Protein AF-A0A5Q0H2I8-F1 (afdb_monomer_lite)

pLDDT: mean 86.14, std 16.11, range [33.38, 98.56]

Secondary structure (DSSP, 8-state):
-PPP---TT--HHHHHHHHHHHHHH--SS--HHHHHHHHHHHHHHHHH-TT-HHHHHHHHHHHHHHHHTT-HHHHHHHHHHHHHHHHHHHHTS-TTSPP-HHHHHHHHHHHHHHHHHHHHHT-HHHHHHHHHHHHHHHHHTT---HHHHHHHHHHHHHHHHHTT-HHHHHHHHHHHHHHHHHHHHSTTS--HHHHHHHHHHHHHHHHH-SSHHHHHHHHHHHHHHHHHH-GGGGSSS--HHHHTT-SSHHHHHHHH--TT--SSPPP----S-PPPTTTSPP-

InterPro domains:
  IPR011990 Tetratricopeptide-like helical domain superfamily [G3DSA:1.25.40.10] (36-207)
  IPR011990 Tetratricopeptide-like helical domain superfamily [SSF48452] (106-183)

Structure (mmCIF, N/CA/C/O backbone):
data_AF-A0A5Q0H2I8-F1
#
_entry.id   AF-A0A5Q0H2I8-F1
#
loop_
_atom_site.group_PDB
_atom_site.id
_atom_site.type_symbol
_atom_site.label_atom_id
_atom_site.label_alt_id
_atom_site.label_comp_id
_atom_site.label_asym_id
_atom_site.label_entity_id
_atom_site.label_seq_id
_atom_site.pdbx_PDB_ins_code
_atom_site.Cartn_x
_atom_site.Cartn_y
_atom_site.Cartn_z
_atom_site.occupancy
_atom_site.B_iso_or_equiv
_atom_site.auth_seq_id
_atom_site.auth_comp_id
_atom_site.auth_asym_id
_atom_site.auth_atom_id
_atom_site.pdbx_PDB_model_num
ATOM 1 N N . MET A 1 1 ? 47.929 6.180 -24.673 1.00 41.75 1 MET A N 1
ATOM 2 C CA . MET A 1 1 ? 46.715 5.420 -24.320 1.00 41.75 1 MET A CA 1
ATOM 3 C C . MET A 1 1 ? 45.642 6.436 -23.976 1.00 41.75 1 MET A C 1
ATOM 5 O O . MET A 1 1 ? 45.651 6.955 -22.870 1.00 41.75 1 MET A O 1
ATOM 9 N N . SER A 1 2 ? 44.823 6.812 -24.957 1.00 33.38 2 SER A N 1
ATOM 10 C CA . SER A 1 2 ? 43.640 7.645 -24.714 1.00 33.38 2 SER A CA 1
ATOM 11 C C . SER A 1 2 ? 42.542 6.768 -24.115 1.00 33.38 2 SER A C 1
ATOM 13 O O . SER A 1 2 ? 42.392 5.640 -24.592 1.00 33.38 2 SER A O 1
ATOM 15 N N . PRO A 1 3 ? 41.779 7.236 -23.112 1.00 49.97 3 PRO A N 1
ATOM 16 C CA . PRO A 1 3 ? 40.573 6.536 -22.706 1.00 49.97 3 PRO A CA 1
ATOM 17 C C . PRO A 1 3 ? 39.605 6.585 -23.890 1.00 49.97 3 PRO A C 1
ATOM 19 O O . PRO A 1 3 ? 39.394 7.642 -24.490 1.00 49.97 3 PRO A O 1
ATOM 22 N N . ALA A 1 4 ? 39.101 5.419 -24.287 1.00 43.53 4 ALA A N 1
ATOM 23 C CA . ALA A 1 4 ? 38.033 5.333 -25.264 1.00 43.53 4 ALA A CA 1
ATOM 24 C C . ALA A 1 4 ? 36.856 6.159 -24.736 1.00 43.53 4 ALA A C 1
ATOM 26 O O . ALA A 1 4 ? 36.469 6.009 -23.581 1.00 43.53 4 ALA A O 1
ATOM 27 N N . ALA A 1 5 ? 36.353 7.070 -25.565 1.00 42.12 5 ALA A N 1
ATOM 28 C CA . ALA A 1 5 ? 35.153 7.824 -25.268 1.00 42.12 5 ALA A CA 1
ATOM 29 C C . ALA A 1 5 ? 33.999 6.831 -25.083 1.00 42.12 5 ALA A C 1
ATOM 31 O O . ALA A 1 5 ? 33.580 6.184 -26.045 1.00 42.12 5 ALA A O 1
ATOM 32 N N . GLU A 1 6 ? 33.554 6.699 -23.836 1.00 41.62 6 GLU A N 1
ATOM 33 C CA . GLU A 1 6 ? 32.293 6.074 -23.456 1.00 41.62 6 GLU A CA 1
ATOM 34 C C . GLU A 1 6 ? 31.177 6.698 -24.304 1.00 41.62 6 GLU A C 1
ATOM 36 O O . GLU A 1 6 ? 31.064 7.922 -24.442 1.00 41.62 6 GLU A O 1
ATOM 41 N N . GLY A 1 7 ? 30.428 5.844 -24.992 1.00 46.47 7 GLY A N 1
ATOM 42 C CA . GLY A 1 7 ? 29.374 6.273 -25.897 1.00 46.47 7 GLY A CA 1
ATOM 43 C C . GLY A 1 7 ? 28.173 6.825 -25.122 1.00 46.47 7 GLY A C 1
ATOM 44 O O . GLY A 1 7 ? 28.029 6.588 -23.926 1.00 46.47 7 GLY A O 1
ATOM 45 N N . PRO A 1 8 ? 27.212 7.474 -25.802 1.00 47.44 8 PRO A N 1
ATOM 46 C CA . PRO A 1 8 ? 25.979 7.981 -25.181 1.00 47.44 8 PRO A CA 1
ATOM 47 C C . PRO A 1 8 ? 25.059 6.886 -24.590 1.00 47.44 8 PRO A C 1
ATOM 49 O O . PRO A 1 8 ? 23.975 7.196 -24.106 1.00 47.44 8 PRO A O 1
ATOM 52 N N . TRP A 1 9 ? 25.475 5.615 -24.642 1.00 51.62 9 TRP A N 1
ATOM 53 C CA . TRP A 1 9 ? 24.766 4.437 -24.140 1.00 51.62 9 TRP A CA 1
ATOM 54 C C . TRP A 1 9 ? 25.373 3.848 -22.853 1.00 51.62 9 TRP A C 1
ATOM 56 O O . TRP A 1 9 ? 24.875 2.827 -22.379 1.00 51.62 9 TRP A O 1
ATOM 66 N N . ASP A 1 10 ? 26.434 4.447 -22.301 1.00 60.59 10 ASP A N 1
ATOM 67 C CA . ASP A 1 10 ? 27.133 3.888 -21.132 1.00 60.59 10 ASP A CA 1
ATOM 68 C C . ASP A 1 10 ? 26.462 4.214 -19.791 1.00 60.59 10 ASP A C 1
ATOM 70 O O . ASP A 1 10 ? 26.705 3.528 -18.798 1.00 60.59 10 ASP A O 1
ATOM 74 N N . ASP A 1 11 ? 25.518 5.157 -19.765 1.00 87.25 11 ASP A N 1
ATOM 75 C CA . ASP A 1 11 ? 24.726 5.431 -18.569 1.00 87.25 11 ASP A CA 1
ATOM 76 C C . ASP A 1 11 ? 23.372 4.699 -18.609 1.00 87.25 11 ASP A C 1
ATOM 78 O O . ASP A 1 11 ? 22.348 5.209 -19.081 1.00 87.25 11 ASP A O 1
ATOM 82 N N . VAL A 1 12 ? 23.374 3.461 -18.099 1.00 88.81 12 VAL A N 1
ATOM 83 C CA . VAL A 1 12 ? 22.170 2.626 -17.935 1.00 88.81 12 VAL A CA 1
ATOM 84 C C . VAL A 1 12 ? 21.078 3.357 -17.145 1.00 88.81 12 VAL A C 1
ATOM 86 O O . VAL A 1 12 ? 19.897 3.169 -17.441 1.00 88.81 12 VAL A O 1
ATOM 89 N N . ALA A 1 13 ? 21.443 4.221 -16.193 1.00 88.31 13 ALA A N 1
ATOM 90 C CA . ALA A 1 13 ? 20.487 4.966 -15.384 1.00 88.31 13 ALA A CA 1
ATOM 91 C C . ALA A 1 13 ? 19.763 6.039 -16.216 1.00 88.31 13 ALA A C 1
ATOM 93 O O . ALA A 1 13 ? 18.533 6.133 -16.171 1.00 88.31 13 ALA A O 1
ATOM 94 N N . VAL A 1 14 ? 20.494 6.788 -17.050 1.00 91.81 14 VAL A N 1
ATOM 95 C CA . VAL A 1 14 ? 19.906 7.783 -17.971 1.00 91.81 14 VAL A CA 1
ATOM 96 C C . VAL A 1 14 ? 18.989 7.117 -18.995 1.00 91.81 14 VAL A C 1
ATOM 98 O O . VAL A 1 14 ? 17.879 7.600 -19.245 1.00 91.81 14 VAL A O 1
ATOM 101 N N . LEU A 1 15 ? 19.414 5.986 -19.564 1.00 94.31 15 LEU A N 1
ATOM 102 C CA . LEU A 1 15 ? 18.591 5.220 -20.501 1.00 94.31 15 LEU A CA 1
ATOM 103 C C . LEU A 1 15 ? 17.319 4.690 -19.835 1.00 94.31 15 LEU A C 1
ATOM 105 O O . LEU A 1 15 ? 16.236 4.813 -20.411 1.00 94.31 15 LEU A O 1
ATOM 109 N N . ALA A 1 16 ? 17.430 4.150 -18.617 1.00 94.94 16 ALA A N 1
ATOM 110 C CA . ALA A 1 16 ? 16.282 3.662 -17.863 1.00 94.94 16 ALA A CA 1
ATOM 111 C C . ALA A 1 16 ? 15.289 4.791 -17.555 1.00 94.94 16 ALA A C 1
ATOM 113 O O . ALA A 1 16 ? 14.093 4.640 -17.809 1.00 94.94 16 ALA A O 1
ATOM 114 N N . ALA A 1 17 ? 15.776 5.953 -17.113 1.00 93.62 17 ALA A N 1
ATOM 115 C CA . ALA A 1 17 ? 14.941 7.124 -16.858 1.00 93.62 17 ALA A CA 1
ATOM 116 C C . ALA A 1 17 ? 14.235 7.631 -18.131 1.00 93.62 17 ALA A C 1
ATOM 118 O O . ALA A 1 17 ? 13.042 7.941 -18.100 1.00 93.62 17 ALA A O 1
ATOM 119 N N . SER A 1 18 ? 14.938 7.677 -19.268 1.00 95.19 18 SER A N 1
ATOM 120 C CA . SER A 1 18 ? 14.343 8.059 -20.556 1.00 95.19 18 SER A CA 1
ATOM 121 C C . SER A 1 18 ? 13.266 7.067 -21.001 1.00 95.19 18 SER A C 1
ATOM 123 O O . SER A 1 18 ? 12.181 7.466 -21.432 1.00 95.19 18 SER A O 1
ATOM 125 N N . LEU A 1 19 ? 13.528 5.767 -20.869 1.00 96.19 19 LEU A N 1
ATOM 126 C CA . LEU A 1 19 ? 12.574 4.731 -21.250 1.00 96.19 19 LEU A CA 1
ATOM 127 C C . LEU A 1 19 ? 11.351 4.711 -20.316 1.00 96.19 19 LEU A C 1
ATOM 129 O O . LEU A 1 19 ? 10.232 4.507 -20.785 1.00 96.19 19 LEU A O 1
ATOM 133 N N . ALA A 1 20 ? 11.526 5.017 -19.027 1.00 95.81 20 ALA A N 1
ATOM 134 C CA . ALA A 1 20 ? 10.424 5.185 -18.078 1.00 95.81 20 ALA A CA 1
ATOM 135 C C . ALA A 1 20 ? 9.485 6.331 -18.499 1.00 95.81 20 ALA A C 1
ATOM 137 O O . ALA A 1 20 ? 8.264 6.169 -18.503 1.00 95.81 20 ALA A O 1
ATOM 138 N N . GLN A 1 21 ? 10.044 7.467 -18.934 1.00 94.88 21 GLN A N 1
ATOM 139 C CA . GLN A 1 21 ? 9.255 8.579 -19.482 1.00 94.88 21 GLN A CA 1
ATOM 140 C C . GLN A 1 21 ? 8.516 8.176 -20.761 1.00 94.88 21 GLN A C 1
ATOM 142 O O . GLN A 1 21 ? 7.359 8.552 -20.950 1.00 94.88 21 GLN A O 1
ATOM 147 N N . GLN A 1 22 ? 9.148 7.375 -21.625 1.00 95.50 22 GLN A N 1
ATOM 148 C CA . GLN A 1 22 ? 8.487 6.853 -22.820 1.00 95.50 22 GLN A CA 1
ATOM 149 C C . GLN A 1 22 ? 7.300 5.957 -22.460 1.00 95.50 22 GLN A C 1
ATOM 151 O O . GLN A 1 22 ? 6.234 6.141 -23.043 1.00 95.50 22 GLN A O 1
ATOM 156 N N . TRP A 1 23 ? 7.430 5.050 -21.486 1.00 95.31 23 TRP A N 1
ATOM 157 C CA . TRP A 1 23 ? 6.303 4.257 -20.976 1.00 95.31 23 TRP A CA 1
ATOM 158 C C . TRP A 1 23 ? 5.171 5.136 -20.440 1.00 95.31 23 TRP A C 1
ATOM 160 O O . TRP A 1 23 ? 4.011 4.921 -20.790 1.00 95.31 23 TRP A O 1
ATOM 170 N N . ALA A 1 24 ? 5.499 6.159 -19.649 1.00 91.62 24 ALA A N 1
ATOM 171 C CA . ALA A 1 24 ? 4.510 7.076 -19.087 1.00 91.62 24 ALA A CA 1
ATOM 172 C C . ALA A 1 24 ? 3.758 7.882 -20.164 1.00 91.62 24 ALA A C 1
ATOM 174 O O . ALA A 1 24 ? 2.559 8.117 -20.028 1.00 91.62 24 ALA A O 1
ATOM 175 N N . ALA A 1 25 ? 4.443 8.271 -21.244 1.00 92.31 25 ALA A N 1
ATOM 176 C CA . ALA A 1 25 ? 3.867 9.021 -22.361 1.00 92.31 25 ALA A CA 1
ATOM 177 C C . ALA A 1 25 ? 3.169 8.138 -23.414 1.00 92.31 25 ALA A C 1
ATOM 179 O O . ALA A 1 25 ? 2.571 8.650 -24.361 1.00 92.31 25 ALA A O 1
ATOM 180 N N . THR A 1 26 ? 3.276 6.814 -23.295 1.00 91.50 26 THR A N 1
ATOM 181 C CA . THR A 1 26 ? 2.748 5.875 -24.284 1.00 91.50 26 THR A CA 1
ATOM 182 C C . THR A 1 26 ? 1.220 5.740 -24.124 1.00 91.50 26 THR A C 1
ATOM 184 O O . THR A 1 26 ? 0.755 5.422 -23.027 1.00 91.50 26 THR A O 1
ATOM 187 N N . PRO A 1 27 ? 0.415 5.977 -25.183 1.00 89.50 27 PRO A N 1
ATOM 188 C CA . PRO A 1 27 ? -1.043 5.838 -25.114 1.00 89.50 27 PRO A CA 1
ATOM 189 C C . PRO A 1 27 ? -1.460 4.366 -24.979 1.00 89.50 27 PRO A C 1
ATOM 191 O O . PRO A 1 27 ? -0.670 3.469 -25.247 1.00 89.50 27 PRO A O 1
ATOM 194 N N . ALA A 1 28 ? -2.708 4.089 -24.595 1.00 79.81 28 ALA A N 1
ATOM 195 C CA . ALA A 1 28 ? -3.185 2.705 -24.459 1.00 79.81 28 ALA A CA 1
ATOM 196 C C . ALA A 1 28 ? -3.181 1.937 -25.799 1.00 79.81 28 ALA A C 1
ATOM 198 O O . ALA A 1 28 ? -2.883 0.744 -25.839 1.00 79.81 28 ALA A O 1
ATOM 199 N N . GLU A 1 29 ? -3.467 2.631 -26.904 1.00 83.12 29 GLU A N 1
ATOM 200 C CA . GLU A 1 29 ? -3.491 2.069 -28.255 1.00 83.12 29 GLU A CA 1
ATOM 201 C C . GLU A 1 29 ? -2.135 2.258 -28.940 1.00 83.12 29 GLU A C 1
ATOM 203 O O . GLU A 1 29 ? -1.849 3.287 -29.555 1.00 83.12 29 GLU A O 1
ATOM 208 N N . VAL A 1 30 ? -1.265 1.258 -28.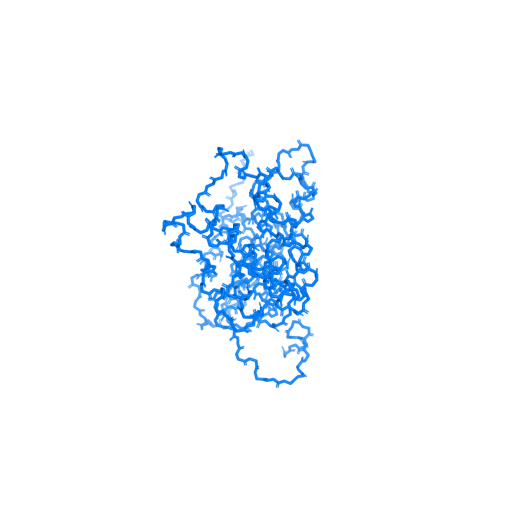809 1.00 87.25 30 VAL A N 1
ATOM 209 C CA . VAL A 1 30 ? 0.088 1.280 -29.380 1.00 87.25 30 VAL A CA 1
ATOM 210 C C . VAL A 1 30 ? 0.262 0.102 -30.320 1.00 87.25 30 VAL A C 1
ATOM 212 O O . VAL A 1 30 ? -0.110 -1.018 -29.964 1.00 87.25 30 VAL A O 1
ATOM 215 N N . PRO A 1 31 ? 0.878 0.302 -31.500 1.00 92.69 31 PRO A N 1
ATOM 216 C CA . PRO A 1 31 ? 1.207 -0.803 -32.386 1.00 92.69 31 PRO A CA 1
ATOM 217 C C . PRO A 1 31 ? 2.004 -1.887 -31.651 1.00 92.69 31 PRO A C 1
ATOM 219 O O . PRO A 1 31 ? 3.007 -1.589 -30.997 1.00 92.69 31 PRO A O 1
ATOM 222 N N . ALA A 1 32 ? 1.599 -3.151 -31.809 1.00 89.50 32 ALA A N 1
ATOM 223 C CA . ALA A 1 32 ? 2.196 -4.290 -31.102 1.00 89.50 32 ALA A CA 1
ATOM 224 C C . ALA A 1 32 ? 3.725 -4.374 -31.265 1.00 89.50 32 ALA A C 1
ATOM 226 O O . ALA A 1 32 ? 4.432 -4.789 -30.353 1.00 89.50 32 ALA A O 1
ATOM 227 N N . GLU A 1 33 ? 4.245 -3.932 -32.409 1.00 92.81 33 GLU A N 1
ATOM 228 C CA . GLU A 1 33 ? 5.682 -3.879 -32.671 1.00 92.81 33 GLU A CA 1
ATOM 229 C C . GLU A 1 33 ? 6.421 -2.878 -31.776 1.00 92.81 33 GLU A C 1
ATOM 231 O O . GLU A 1 33 ? 7.469 -3.198 -31.220 1.00 92.81 33 GLU A O 1
ATOM 236 N N . ARG A 1 34 ? 5.864 -1.678 -31.578 1.00 92.00 34 ARG A N 1
ATOM 237 C CA . ARG A 1 34 ? 6.446 -0.686 -30.665 1.00 92.00 34 ARG A CA 1
ATOM 238 C C . ARG A 1 34 ? 6.382 -1.177 -29.220 1.00 92.00 34 ARG A C 1
ATOM 240 O O . ARG A 1 34 ? 7.345 -0.993 -28.484 1.00 92.00 34 ARG A O 1
ATOM 247 N N . MET A 1 35 ? 5.282 -1.834 -28.848 1.00 93.00 35 MET A N 1
ATOM 248 C CA . MET A 1 35 ? 5.108 -2.424 -27.519 1.00 93.00 35 MET A CA 1
ATOM 249 C C . MET A 1 35 ? 6.173 -3.486 -27.222 1.00 93.00 35 MET A C 1
ATOM 251 O O . MET A 1 35 ? 6.839 -3.420 -26.191 1.00 93.00 35 MET A O 1
ATOM 255 N N . ARG A 1 36 ? 6.389 -4.421 -28.160 1.00 93.06 36 ARG A N 1
ATOM 256 C CA . ARG A 1 36 ? 7.444 -5.438 -28.047 1.00 93.06 36 ARG A CA 1
ATOM 257 C C . ARG A 1 36 ? 8.819 -4.803 -27.888 1.00 93.06 36 ARG A C 1
ATOM 259 O O . ARG A 1 36 ? 9.514 -5.133 -26.941 1.00 93.06 36 ARG A O 1
ATOM 266 N N . ARG A 1 37 ? 9.169 -3.819 -28.722 1.00 95.06 37 ARG A N 1
ATOM 267 C CA . ARG A 1 37 ? 10.470 -3.133 -28.621 1.00 95.06 37 ARG A CA 1
ATOM 268 C C . ARG A 1 37 ? 10.688 -2.456 -27.270 1.00 95.06 37 ARG A C 1
ATOM 270 O O . ARG A 1 37 ? 11.770 -2.581 -26.708 1.00 95.06 37 ARG A O 1
ATOM 277 N N . LEU A 1 38 ? 9.687 -1.744 -26.745 1.00 95.12 38 LEU A N 1
ATOM 278 C CA . LEU A 1 38 ? 9.791 -1.106 -25.427 1.00 95.12 38 LEU A CA 1
ATOM 279 C C . LEU A 1 38 ? 10.006 -2.143 -24.321 1.00 95.12 38 LEU A C 1
ATOM 281 O O . LEU A 1 38 ? 10.839 -1.938 -23.437 1.00 95.12 38 LEU A O 1
ATOM 285 N N . ARG A 1 39 ? 9.284 -3.266 -24.385 1.00 95.44 39 ARG A N 1
ATOM 286 C CA . ARG A 1 39 ? 9.445 -4.375 -23.444 1.00 95.44 39 ARG A CA 1
ATOM 287 C C . ARG A 1 39 ? 10.835 -4.997 -23.542 1.00 95.44 39 ARG A C 1
ATOM 289 O O . ARG A 1 39 ? 11.506 -5.086 -22.525 1.00 95.44 39 ARG A O 1
ATOM 296 N N . ASP A 1 40 ? 11.281 -5.360 -24.738 1.00 96.06 40 ASP A N 1
ATOM 297 C CA . ASP A 1 40 ? 12.560 -6.043 -24.937 1.00 96.06 40 ASP A CA 1
ATOM 298 C C . ASP A 1 40 ? 13.737 -5.151 -24.475 1.00 96.06 40 ASP A C 1
ATOM 300 O O . ASP A 1 40 ? 14.668 -5.624 -23.826 1.00 96.06 40 ASP A O 1
ATOM 304 N N . LEU A 1 41 ? 13.664 -3.830 -24.710 1.00 95.81 41 LEU A N 1
ATOM 305 C CA . LEU A 1 41 ? 14.626 -2.862 -24.160 1.00 95.81 41 LEU A CA 1
ATOM 306 C C . LEU A 1 41 ? 14.560 -2.769 -22.630 1.00 95.81 41 LEU A C 1
ATOM 308 O O . LEU A 1 41 ? 15.596 -2.666 -21.975 1.00 95.81 41 LEU A O 1
ATOM 312 N N . THR A 1 42 ? 13.353 -2.806 -22.063 1.00 96.50 42 THR A N 1
ATOM 313 C CA . THR A 1 42 ? 13.151 -2.779 -20.608 1.00 96.50 42 THR A CA 1
ATOM 314 C C . THR A 1 42 ? 13.780 -3.999 -19.945 1.00 96.50 42 THR A C 1
ATOM 316 O O . THR A 1 42 ? 14.512 -3.866 -18.967 1.00 96.50 42 THR A O 1
ATOM 319 N N . GLU A 1 43 ? 13.538 -5.181 -20.509 1.00 94.44 43 GLU A N 1
ATOM 320 C CA . GLU A 1 43 ? 14.098 -6.443 -20.029 1.00 94.44 43 GLU A CA 1
ATOM 321 C C . GLU A 1 43 ? 15.625 -6.445 -20.144 1.00 94.44 43 GLU A C 1
ATOM 323 O O . GLU A 1 43 ? 16.306 -6.766 -19.172 1.00 94.44 43 GLU A O 1
ATOM 328 N N . HIS A 1 44 ? 16.165 -5.977 -21.274 1.00 94.69 44 HIS A N 1
ATOM 329 C CA . HIS A 1 44 ? 17.607 -5.876 -21.481 1.00 94.69 44 HIS A CA 1
ATOM 330 C C . HIS A 1 44 ? 18.303 -4.963 -20.456 1.00 94.69 44 HIS A C 1
ATOM 332 O O . HIS A 1 44 ? 19.347 -5.325 -19.912 1.00 94.69 44 HIS A O 1
ATOM 338 N N . LEU A 1 45 ? 17.743 -3.779 -20.170 1.00 94.75 45 LEU A N 1
ATOM 339 C CA . LEU A 1 45 ? 18.312 -2.871 -19.164 1.00 94.75 45 LEU A CA 1
ATOM 340 C C . LEU A 1 45 ? 18.215 -3.460 -17.753 1.00 94.75 45 LEU A C 1
ATOM 342 O O . LEU A 1 45 ? 19.160 -3.333 -16.972 1.00 94.75 45 LEU A O 1
ATOM 346 N N . ALA A 1 46 ? 17.110 -4.142 -17.446 1.00 93.94 46 ALA A N 1
ATOM 347 C CA . ALA A 1 46 ? 16.923 -4.788 -16.157 1.00 93.94 46 ALA A CA 1
ATOM 348 C C . ALA A 1 46 ? 17.918 -5.930 -15.903 1.00 93.94 46 ALA A C 1
ATOM 350 O O . ALA A 1 46 ? 18.368 -6.099 -14.771 1.00 93.94 46 ALA A O 1
ATOM 351 N N . ASP A 1 47 ? 18.319 -6.658 -16.946 1.00 93.75 47 ASP A N 1
ATOM 352 C CA . ASP A 1 47 ? 19.348 -7.698 -16.843 1.00 93.75 47 ASP A CA 1
ATOM 353 C C . ASP A 1 47 ? 20.758 -7.106 -16.668 1.00 93.75 47 ASP A C 1
ATOM 355 O O . ASP A 1 47 ? 21.602 -7.689 -15.987 1.00 93.75 47 ASP A O 1
ATOM 359 N N . ARG A 1 48 ? 21.027 -5.928 -17.252 1.00 93.75 48 ARG A N 1
ATOM 360 C CA . ARG A 1 48 ? 22.336 -5.256 -17.156 1.00 93.75 48 ARG A CA 1
ATOM 361 C C . ARG A 1 48 ? 22.577 -4.548 -15.824 1.00 93.75 48 ARG A C 1
ATOM 363 O O . ARG A 1 48 ? 23.733 -4.429 -15.423 1.00 93.75 48 ARG A O 1
ATOM 370 N N . ALA A 1 49 ? 21.530 -4.061 -15.160 1.00 91.00 49 ALA A N 1
ATOM 371 C CA . ALA A 1 49 ? 21.648 -3.342 -13.889 1.00 91.00 49 ALA A CA 1
ATOM 372 C C . ALA A 1 49 ? 20.550 -3.752 -12.884 1.00 91.00 49 ALA A C 1
ATOM 374 O O . ALA A 1 49 ? 19.686 -2.942 -12.539 1.00 91.00 49 ALA A O 1
ATOM 375 N N . PRO A 1 50 ? 20.603 -4.988 -12.348 1.00 90.56 50 PRO A N 1
ATOM 376 C CA . PRO A 1 50 ? 19.545 -5.564 -11.508 1.00 90.56 50 PRO A CA 1
ATOM 377 C C . PRO A 1 50 ? 19.406 -4.923 -10.116 1.00 90.56 50 PRO A C 1
ATOM 379 O O . PRO A 1 50 ? 18.510 -5.285 -9.362 1.00 90.56 50 PRO A O 1
ATOM 382 N N . THR A 1 51 ? 20.283 -3.987 -9.745 1.00 90.50 51 THR A N 1
ATOM 383 C CA . THR A 1 51 ? 20.252 -3.261 -8.460 1.00 90.50 51 THR A CA 1
ATOM 384 C C . THR A 1 51 ? 20.072 -1.743 -8.628 1.00 90.50 51 THR A C 1
ATOM 386 O O . THR A 1 51 ? 20.108 -0.998 -7.638 1.00 90.50 51 THR A O 1
ATOM 389 N N . SER A 1 52 ? 19.881 -1.265 -9.869 1.00 92.81 52 SER A N 1
ATOM 390 C CA . SER A 1 52 ? 19.708 0.162 -10.175 1.00 92.81 52 SER A CA 1
ATOM 391 C C . SER A 1 52 ? 18.289 0.637 -9.827 1.00 92.81 52 SER A C 1
ATOM 393 O O . SER A 1 52 ? 17.310 0.062 -10.308 1.00 92.81 52 SER A O 1
ATOM 395 N N . PRO A 1 53 ? 18.143 1.709 -9.027 1.00 93.44 53 PRO A N 1
ATOM 396 C CA . PRO A 1 53 ? 16.832 2.269 -8.711 1.00 93.44 53 PRO A CA 1
ATOM 397 C C . PRO A 1 53 ? 16.141 2.874 -9.945 1.00 93.44 53 PRO A C 1
ATOM 399 O O . PRO A 1 53 ? 14.916 2.833 -10.036 1.00 93.44 53 PRO A O 1
ATOM 402 N N . GLU A 1 54 ? 16.891 3.373 -10.929 1.00 94.94 54 GLU A N 1
ATOM 403 C CA . GLU A 1 54 ? 16.340 3.876 -12.193 1.00 94.94 54 GLU A CA 1
ATOM 404 C C . GLU A 1 54 ? 15.737 2.746 -13.031 1.00 94.94 54 GLU A C 1
ATOM 406 O O . GLU A 1 54 ? 14.660 2.910 -13.606 1.00 94.94 54 GLU A O 1
ATOM 411 N N . VAL A 1 55 ? 16.374 1.569 -13.037 1.00 96.12 55 VAL A N 1
ATOM 412 C CA . VAL A 1 55 ? 15.802 0.347 -13.624 1.00 96.12 55 VAL A CA 1
ATOM 413 C C . VAL A 1 55 ? 14.519 -0.066 -12.901 1.00 96.12 55 VAL A C 1
ATOM 415 O O . VAL A 1 55 ? 13.543 -0.427 -13.558 1.00 96.12 55 VAL A O 1
ATOM 418 N N . ALA A 1 56 ? 14.469 0.025 -11.568 1.00 96.69 56 ALA A N 1
ATOM 419 C CA . ALA A 1 56 ? 13.231 -0.238 -10.833 1.00 96.69 56 ALA A CA 1
ATOM 420 C C . ALA A 1 56 ? 12.120 0.761 -11.200 1.00 96.69 56 ALA A C 1
ATOM 422 O O . ALA A 1 56 ? 10.974 0.356 -11.390 1.00 96.69 56 ALA A O 1
ATOM 423 N N . GLY A 1 57 ? 12.456 2.046 -11.364 1.00 95.81 57 GLY A N 1
ATOM 424 C CA . GLY A 1 57 ? 11.525 3.080 -11.828 1.00 95.81 57 GLY A CA 1
ATOM 425 C C . GLY A 1 57 ? 10.996 2.815 -13.242 1.00 95.81 57 GLY A C 1
ATOM 426 O O . GLY A 1 57 ? 9.802 2.962 -13.500 1.00 95.81 57 GLY A O 1
ATOM 427 N N . LEU A 1 58 ? 11.858 2.346 -14.146 1.00 97.50 58 LEU A N 1
ATOM 428 C CA . LEU A 1 58 ? 11.476 1.882 -15.479 1.00 97.50 58 LEU A CA 1
ATOM 429 C C . LEU A 1 58 ? 10.502 0.693 -15.424 1.00 97.50 58 LEU A C 1
ATOM 431 O O . LEU A 1 58 ? 9.456 0.721 -16.075 1.00 97.50 58 LEU A O 1
ATOM 435 N N . LEU A 1 59 ? 10.821 -0.336 -14.636 1.00 98.12 59 LEU A N 1
ATOM 436 C CA . LEU A 1 59 ? 9.962 -1.512 -14.461 1.00 98.12 59 LEU A CA 1
ATOM 437 C C . LEU A 1 59 ? 8.605 -1.130 -13.851 1.00 98.12 59 LEU A C 1
ATOM 439 O O . LEU A 1 59 ? 7.570 -1.630 -14.290 1.00 98.12 59 LEU A O 1
ATOM 443 N N . HIS A 1 60 ? 8.588 -0.193 -12.901 1.00 96.25 60 HIS A N 1
ATOM 444 C CA . HIS A 1 60 ? 7.360 0.360 -12.333 1.00 96.25 60 HIS A CA 1
ATOM 445 C C . HIS A 1 60 ? 6.515 1.093 -13.388 1.00 96.25 60 HIS A C 1
ATOM 447 O O . HIS A 1 60 ? 5.316 0.843 -13.496 1.00 96.25 60 HIS A O 1
ATOM 453 N N . ALA A 1 61 ? 7.127 1.930 -14.233 1.00 95.88 61 ALA A N 1
ATOM 454 C CA . ALA A 1 61 ? 6.415 2.617 -15.314 1.00 95.88 61 ALA A CA 1
ATOM 455 C C . ALA A 1 61 ? 5.796 1.634 -16.329 1.00 95.88 61 ALA A C 1
ATOM 457 O O . ALA A 1 61 ? 4.658 1.825 -16.767 1.00 95.88 61 ALA A O 1
ATOM 458 N N . ALA A 1 62 ? 6.512 0.555 -16.667 1.00 96.56 62 ALA A N 1
ATOM 459 C CA . ALA A 1 62 ? 5.987 -0.519 -17.509 1.00 96.56 62 ALA A CA 1
ATOM 460 C C . ALA A 1 62 ? 4.838 -1.280 -16.820 1.00 96.56 62 ALA A C 1
ATOM 462 O O . ALA A 1 62 ? 3.812 -1.548 -17.448 1.00 96.56 62 ALA A O 1
ATOM 463 N N . CYS A 1 63 ? 4.978 -1.589 -15.525 1.00 96.00 63 CYS A N 1
ATOM 464 C CA . CYS A 1 63 ? 3.928 -2.198 -14.705 1.00 96.00 63 CYS A CA 1
ATOM 465 C C . CYS A 1 63 ? 2.637 -1.370 -14.752 1.00 96.00 63 CYS A C 1
ATOM 467 O O . CYS A 1 63 ? 1.580 -1.890 -15.110 1.00 96.00 63 CYS A O 1
ATOM 469 N N . ASP A 1 64 ? 2.731 -0.069 -14.478 1.00 93.06 64 ASP A N 1
ATOM 470 C CA . ASP A 1 64 ? 1.608 0.867 -14.520 1.00 93.06 64 ASP A CA 1
ATOM 471 C C . ASP A 1 64 ? 0.944 0.938 -15.897 1.00 93.06 64 ASP A C 1
ATOM 473 O O . ASP A 1 64 ? -0.287 0.949 -15.998 1.00 93.06 64 ASP A O 1
ATOM 477 N N . PHE A 1 65 ? 1.745 0.969 -16.964 1.00 93.56 65 PHE A N 1
ATOM 478 C CA . PHE A 1 65 ? 1.228 0.951 -18.326 1.00 93.56 65 PHE A CA 1
ATOM 479 C C . PHE A 1 65 ? 0.394 -0.311 -18.587 1.00 93.56 65 PHE A C 1
ATOM 481 O O . PHE A 1 65 ? -0.771 -0.216 -18.985 1.00 93.56 65 PHE A O 1
ATOM 488 N N . TYR A 1 66 ? 0.965 -1.491 -18.331 1.00 93.44 66 TYR A N 1
ATOM 489 C CA . TYR A 1 66 ? 0.279 -2.759 -18.573 1.00 93.44 66 TYR A CA 1
ATOM 490 C C . TYR A 1 66 ? -0.955 -2.926 -17.686 1.00 93.44 66 TYR A C 1
ATOM 492 O O . TYR A 1 66 ? -1.959 -3.468 -18.148 1.00 93.44 66 TYR A O 1
ATOM 500 N N . ALA A 1 67 ? -0.913 -2.422 -16.451 1.00 91.19 67 ALA A N 1
ATOM 501 C CA . ALA A 1 67 ? -2.047 -2.428 -15.536 1.00 91.19 67 ALA A CA 1
ATOM 502 C C . ALA A 1 67 ? -3.236 -1.647 -16.114 1.00 91.19 67 ALA A C 1
ATOM 504 O O . ALA A 1 67 ? -4.335 -2.186 -16.228 1.00 91.19 67 ALA A O 1
ATOM 505 N N . ARG A 1 68 ? -2.998 -0.409 -16.577 1.00 88.88 68 ARG A N 1
ATOM 506 C CA . ARG A 1 68 ? -4.030 0.425 -17.220 1.00 88.88 68 ARG A CA 1
ATOM 507 C C . ARG A 1 68 ? -4.553 -0.177 -18.524 1.00 88.88 68 ARG A C 1
ATOM 509 O O . ARG A 1 68 ? -5.713 0.025 -18.862 1.00 88.88 68 ARG A O 1
ATOM 516 N N . ALA A 1 69 ? -3.714 -0.920 -19.244 1.00 89.19 69 ALA A N 1
ATOM 517 C CA . ALA A 1 69 ? -4.098 -1.634 -20.459 1.00 89.19 69 ALA A CA 1
ATOM 518 C C . ALA A 1 69 ? -4.833 -2.968 -20.192 1.00 89.19 69 ALA A C 1
ATOM 520 O O . ALA A 1 69 ? -5.134 -3.692 -21.141 1.00 89.19 69 ALA A O 1
ATOM 521 N N . GLY A 1 70 ? -5.082 -3.337 -18.926 1.00 88.69 70 GLY A N 1
ATOM 522 C CA . GLY A 1 70 ? -5.722 -4.603 -18.543 1.00 88.69 70 GLY A CA 1
ATOM 523 C C . GLY A 1 70 ? -4.839 -5.845 -18.724 1.00 88.69 70 GLY A C 1
ATOM 524 O O . GLY A 1 70 ? -5.305 -6.974 -18.577 1.00 88.69 70 GLY A O 1
ATOM 525 N N . GLN A 1 71 ? -3.550 -5.670 -19.028 1.00 91.25 71 GLN A N 1
ATOM 526 C CA . GLN A 1 71 ? -2.582 -6.750 -19.241 1.00 91.25 71 GLN A CA 1
ATOM 527 C C . GLN A 1 71 ? -1.929 -7.160 -17.912 1.00 91.25 71 GLN A C 1
ATOM 529 O O . GLN A 1 71 ? -0.712 -7.074 -17.734 1.00 91.25 71 GLN A O 1
ATOM 534 N N . HIS A 1 72 ? -2.747 -7.608 -16.955 1.00 91.75 72 HIS A N 1
ATOM 535 C CA . HIS A 1 72 ? -2.334 -7.794 -15.558 1.00 91.75 72 HIS A CA 1
ATOM 536 C C . HIS A 1 72 ? -1.176 -8.778 -15.363 1.00 91.75 72 HIS A C 1
ATOM 538 O O . HIS A 1 72 ? -0.332 -8.549 -14.505 1.00 91.75 72 HIS A O 1
ATOM 544 N N . ARG A 1 73 ? -1.070 -9.830 -16.185 1.00 91.81 73 ARG A N 1
ATOM 545 C CA . ARG A 1 73 ? 0.047 -10.785 -16.105 1.00 91.81 73 ARG A CA 1
ATOM 546 C C . ARG A 1 73 ? 1.396 -10.136 -16.431 1.00 91.81 73 ARG A C 1
ATOM 548 O O . ARG A 1 73 ? 2.377 -10.377 -15.732 1.00 91.81 73 ARG A O 1
ATOM 555 N N . LEU A 1 74 ? 1.449 -9.307 -17.476 1.00 94.50 74 LEU A N 1
ATOM 556 C CA . LEU A 1 74 ? 2.668 -8.572 -17.829 1.00 94.50 74 LEU A CA 1
ATOM 557 C C . LEU A 1 74 ? 2.977 -7.505 -16.782 1.00 94.50 74 LEU A C 1
ATOM 559 O O . LEU A 1 74 ? 4.127 -7.380 -16.369 1.00 94.50 74 LEU A O 1
ATOM 563 N N . ALA A 1 75 ? 1.950 -6.798 -16.305 1.00 95.69 75 ALA A N 1
ATOM 564 C CA . ALA A 1 75 ? 2.101 -5.827 -15.229 1.00 95.69 75 ALA A CA 1
ATOM 565 C C . ALA A 1 75 ? 2.706 -6.471 -13.971 1.00 95.69 75 ALA A C 1
ATOM 567 O O . ALA A 1 75 ? 3.695 -5.973 -13.440 1.00 95.69 75 ALA A O 1
ATOM 568 N N . HIS A 1 76 ? 2.181 -7.628 -13.562 1.00 96.31 76 HIS A N 1
ATOM 569 C CA . HIS A 1 76 ? 2.661 -8.377 -12.404 1.00 96.31 76 HIS A CA 1
ATOM 570 C C . HIS A 1 76 ? 4.124 -8.805 -12.564 1.00 96.31 76 HIS A C 1
ATOM 572 O O . HIS A 1 76 ? 4.928 -8.598 -11.659 1.00 96.31 76 HIS A O 1
ATOM 578 N N . GLY A 1 77 ? 4.506 -9.313 -13.743 1.00 96.56 77 GLY A N 1
ATOM 579 C CA . GLY A 1 77 ? 5.902 -9.646 -14.039 1.00 96.56 77 GLY A CA 1
ATOM 580 C C . GLY A 1 77 ? 6.846 -8.444 -13.906 1.00 96.56 77 GLY A C 1
ATOM 581 O O . GLY A 1 77 ? 7.907 -8.561 -13.294 1.00 96.56 77 GLY A O 1
ATOM 582 N N . MET A 1 78 ? 6.448 -7.274 -14.417 1.00 97.44 78 MET A N 1
ATOM 583 C CA . MET A 1 78 ? 7.242 -6.044 -14.292 1.00 97.44 78 MET A CA 1
ATOM 584 C C . MET A 1 78 ? 7.324 -5.561 -12.835 1.00 97.44 78 MET A C 1
ATOM 586 O O . MET A 1 78 ? 8.408 -5.208 -12.370 1.00 97.44 78 MET A O 1
ATOM 590 N N . GLY A 1 79 ? 6.212 -5.609 -12.095 1.00 97.31 79 GLY A N 1
ATOM 591 C CA . GLY A 1 79 ? 6.155 -5.244 -10.677 1.00 97.31 79 GLY A CA 1
ATOM 592 C C . GLY A 1 79 ? 7.031 -6.135 -9.792 1.00 97.31 79 GLY A C 1
ATOM 593 O O . GLY A 1 79 ? 7.803 -5.622 -8.984 1.00 97.31 79 GLY A O 1
ATOM 594 N N . LEU A 1 80 ? 6.999 -7.458 -9.993 1.00 97.88 80 LEU A N 1
ATOM 595 C CA . LEU A 1 80 ? 7.850 -8.400 -9.256 1.00 97.88 80 LEU A CA 1
ATOM 596 C C . LEU A 1 80 ? 9.336 -8.159 -9.522 1.00 97.88 80 LEU A C 1
ATOM 598 O O . LEU A 1 80 ? 10.145 -8.210 -8.597 1.00 97.88 80 LEU A O 1
ATOM 602 N N . ARG A 1 81 ? 9.710 -7.857 -10.772 1.00 97.50 81 ARG A N 1
ATOM 603 C CA . ARG A 1 81 ? 11.095 -7.495 -11.097 1.00 97.50 81 ARG A CA 1
ATOM 604 C C . ARG A 1 81 ? 11.502 -6.184 -10.426 1.00 97.50 81 ARG A C 1
ATOM 606 O O . ARG A 1 81 ? 12.601 -6.121 -9.888 1.00 97.50 81 ARG A O 1
ATOM 613 N N . ALA A 1 82 ? 10.634 -5.168 -10.408 1.00 97.75 82 ALA A N 1
ATOM 614 C CA . ALA A 1 82 ? 10.907 -3.918 -9.696 1.00 97.75 82 ALA A CA 1
ATOM 615 C C . ALA A 1 82 ? 11.111 -4.164 -8.191 1.00 97.75 82 ALA A C 1
ATOM 617 O O . ALA A 1 82 ? 12.068 -3.661 -7.606 1.00 97.75 82 ALA A O 1
ATOM 618 N N . LEU A 1 83 ? 10.258 -4.989 -7.576 1.00 98.00 83 LEU A N 1
ATOM 619 C CA . LEU A 1 83 ? 10.387 -5.385 -6.175 1.00 98.00 83 LEU A CA 1
ATOM 620 C C . LEU A 1 83 ? 11.693 -6.149 -5.909 1.00 98.00 83 LEU A C 1
ATOM 622 O O . LEU A 1 83 ? 12.359 -5.889 -4.911 1.00 98.00 83 LEU A O 1
ATOM 626 N N . ALA A 1 84 ? 12.104 -7.040 -6.817 1.00 96.94 84 ALA A N 1
ATOM 627 C CA . ALA A 1 84 ? 13.361 -7.779 -6.700 1.00 96.94 84 ALA A CA 1
ATOM 628 C C . ALA A 1 84 ? 14.590 -6.852 -6.658 1.00 96.94 84 ALA A C 1
ATOM 630 O O . ALA A 1 84 ? 15.512 -7.104 -5.882 1.00 96.94 84 ALA A O 1
ATOM 631 N N . VAL A 1 85 ? 14.580 -5.751 -7.422 1.00 95.69 85 VAL A N 1
ATOM 632 C CA . VAL A 1 85 ? 15.627 -4.718 -7.343 1.00 95.69 85 VAL A CA 1
ATOM 633 C C . VAL A 1 85 ? 15.691 -4.131 -5.930 1.00 95.69 85 VAL A C 1
ATOM 635 O O . VAL A 1 85 ? 16.769 -4.032 -5.343 1.00 95.69 85 VAL A O 1
ATOM 638 N N . TRP A 1 86 ? 14.545 -3.753 -5.355 1.00 96.00 86 TRP A N 1
ATOM 639 C CA . TRP A 1 86 ? 14.494 -3.149 -4.020 1.00 96.00 86 TRP A CA 1
ATOM 640 C C . TRP A 1 86 ? 14.842 -4.128 -2.898 1.00 96.00 86 TRP A C 1
ATOM 642 O O . TRP A 1 86 ? 15.537 -3.726 -1.966 1.00 96.00 86 TRP A O 1
ATOM 652 N N . ARG A 1 87 ? 14.457 -5.405 -3.021 1.00 95.62 87 ARG A N 1
ATOM 653 C CA . ARG A 1 87 ? 14.901 -6.490 -2.130 1.00 95.62 87 ARG A CA 1
ATOM 654 C C . ARG A 1 87 ? 16.422 -6.616 -2.127 1.00 95.62 87 ARG A C 1
ATOM 656 O O . ARG A 1 87 ? 17.038 -6.463 -1.079 1.00 95.62 87 ARG A O 1
ATOM 663 N N . ALA A 1 88 ? 17.043 -6.718 -3.304 1.00 93.25 88 ALA A N 1
ATOM 664 C CA . ALA A 1 88 ? 18.501 -6.793 -3.413 1.00 93.25 88 ALA A CA 1
ATOM 665 C C . ALA A 1 88 ? 19.209 -5.561 -2.809 1.00 93.25 88 ALA A C 1
ATOM 667 O O . ALA A 1 88 ? 20.291 -5.666 -2.227 1.00 93.25 88 ALA A O 1
ATOM 668 N N . ARG A 1 89 ? 18.602 -4.373 -2.918 1.00 91.19 89 ARG A N 1
ATOM 669 C CA . ARG A 1 89 ? 19.116 -3.145 -2.288 1.00 91.19 89 ARG A CA 1
ATOM 670 C C . ARG A 1 89 ? 18.946 -3.129 -0.769 1.00 91.19 89 ARG A C 1
ATOM 672 O O . ARG A 1 89 ? 19.792 -2.560 -0.087 1.00 91.19 89 ARG A O 1
ATOM 679 N N . ALA A 1 90 ? 17.864 -3.700 -0.247 1.00 90.38 90 ALA A N 1
ATOM 680 C CA . ALA A 1 90 ? 17.649 -3.837 1.190 1.00 90.38 90 ALA A CA 1
ATOM 681 C C . ALA A 1 90 ? 18.635 -4.845 1.800 1.00 90.38 90 ALA A C 1
ATOM 683 O O . ALA A 1 90 ? 19.253 -4.540 2.815 1.00 90.38 90 ALA A O 1
ATOM 684 N N . ASP A 1 91 ? 18.870 -5.974 1.126 1.00 89.38 91 ASP A N 1
ATOM 685 C CA . ASP A 1 91 ? 19.805 -7.019 1.568 1.00 89.38 91 ASP A CA 1
ATOM 686 C C . ASP A 1 91 ? 21.265 -6.547 1.593 1.00 89.38 91 ASP A C 1
ATOM 688 O O . ASP A 1 91 ? 22.073 -7.001 2.401 1.00 89.38 91 ASP A O 1
ATOM 692 N N . THR A 1 92 ? 21.618 -5.624 0.697 1.00 85.75 92 THR A N 1
ATOM 693 C CA . THR A 1 92 ? 22.968 -5.043 0.613 1.00 85.75 92 THR A CA 1
ATOM 694 C C . THR A 1 92 ? 23.148 -3.806 1.493 1.00 85.75 92 THR A C 1
ATOM 696 O O . THR A 1 92 ? 24.263 -3.286 1.595 1.00 85.75 92 THR A O 1
ATOM 699 N N . ALA A 1 93 ? 22.087 -3.330 2.154 1.00 77.81 93 ALA A N 1
ATOM 700 C CA . ALA A 1 93 ? 22.183 -2.212 3.079 1.00 77.81 93 ALA A CA 1
ATOM 701 C C . ALA A 1 93 ? 22.933 -2.651 4.355 1.00 77.81 93 ALA A C 1
ATOM 703 O O . ALA A 1 93 ? 22.571 -3.657 4.969 1.00 77.81 93 ALA A O 1
ATOM 704 N N . PRO A 1 94 ? 23.971 -1.918 4.801 1.00 69.44 94 PRO A N 1
ATOM 705 C CA . PRO A 1 94 ? 24.667 -2.261 6.034 1.00 69.44 94 PRO A CA 1
ATOM 706 C C . PRO A 1 94 ? 23.705 -2.191 7.222 1.00 69.44 94 PRO A C 1
ATOM 708 O O . PRO A 1 94 ? 23.045 -1.174 7.416 1.00 69.44 94 PRO A O 1
ATOM 711 N N . SER A 1 95 ? 23.693 -3.217 8.074 1.00 63.56 95 SER A N 1
ATOM 712 C CA . SER A 1 95 ? 22.807 -3.301 9.251 1.00 63.56 95 SER A CA 1
ATOM 713 C C . SER A 1 95 ? 23.033 -2.179 10.277 1.00 63.56 95 SER A C 1
ATOM 715 O O . SER A 1 95 ? 22.204 -1.959 11.153 1.00 63.56 95 SER A O 1
ATOM 717 N N . THR A 1 96 ? 24.176 -1.492 10.198 1.00 59.12 96 THR A N 1
ATOM 718 C CA . THR A 1 96 ? 24.573 -0.373 11.066 1.00 59.12 96 THR A CA 1
ATOM 719 C C . THR A 1 96 ? 24.412 0.996 10.405 1.00 59.12 96 THR A C 1
ATOM 721 O O . THR A 1 96 ? 24.616 2.017 11.063 1.00 59.12 96 THR A O 1
ATOM 724 N N . ALA A 1 97 ? 24.077 1.042 9.113 1.00 61.56 97 ALA A N 1
ATOM 725 C CA . ALA A 1 97 ? 23.837 2.289 8.409 1.00 61.56 97 ALA A CA 1
ATOM 726 C C . ALA A 1 97 ? 22.389 2.733 8.622 1.00 61.56 97 ALA A C 1
ATOM 728 O O . ALA A 1 97 ? 21.467 1.920 8.609 1.00 61.56 97 ALA A O 1
ATOM 729 N N . THR A 1 98 ? 22.188 4.042 8.783 1.00 62.12 98 THR A N 1
ATOM 730 C CA . THR A 1 98 ? 20.854 4.642 8.741 1.00 62.12 98 THR A CA 1
ATOM 731 C C . THR A 1 98 ? 20.121 4.133 7.495 1.00 62.12 98 THR A C 1
ATOM 733 O O . THR A 1 98 ? 20.688 4.237 6.400 1.00 62.12 98 THR A O 1
ATOM 736 N N . PRO A 1 99 ? 18.896 3.590 7.625 1.00 65.12 99 PRO A N 1
ATOM 737 C CA . PRO A 1 99 ? 18.161 3.060 6.488 1.00 65.12 99 PRO A CA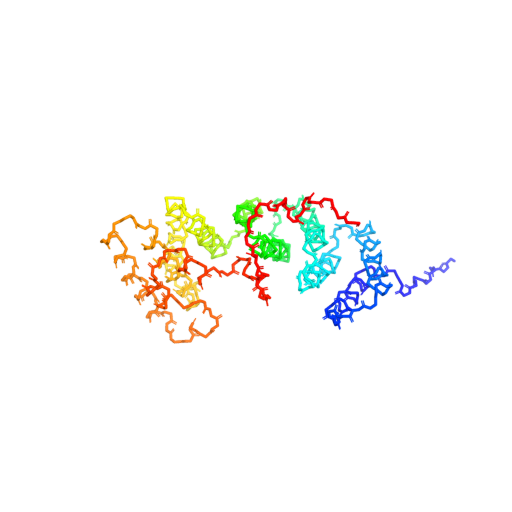 1
ATOM 738 C C . PRO A 1 99 ? 18.059 4.112 5.392 1.00 65.12 99 PRO A C 1
ATOM 740 O O . PRO A 1 99 ? 17.693 5.257 5.658 1.00 65.12 99 PRO A O 1
ATOM 743 N N . ILE A 1 100 ? 18.406 3.724 4.164 1.00 78.06 100 ILE A N 1
ATOM 744 C CA . ILE A 1 100 ? 18.400 4.629 3.015 1.00 78.06 100 ILE A CA 1
ATOM 745 C C . ILE A 1 100 ? 16.933 4.970 2.721 1.00 78.06 100 ILE A C 1
ATOM 747 O O . ILE A 1 100 ? 16.202 4.082 2.270 1.00 78.06 100 ILE A O 1
ATOM 751 N N . PRO A 1 101 ? 16.478 6.225 2.923 1.00 84.75 101 PRO A N 1
ATOM 752 C CA . PRO A 1 101 ? 15.063 6.570 2.770 1.00 84.75 101 PRO A CA 1
ATOM 753 C C . PRO A 1 101 ? 14.517 6.228 1.379 1.00 84.75 101 PRO A C 1
ATOM 755 O O . PRO A 1 101 ? 13.377 5.794 1.245 1.00 84.75 101 PRO A O 1
ATOM 758 N N . ALA A 1 102 ? 15.363 6.338 0.349 1.00 87.62 102 ALA A N 1
ATOM 759 C CA . ALA A 1 102 ? 15.021 5.971 -1.021 1.00 87.62 102 ALA A CA 1
ATOM 760 C C . ALA A 1 102 ? 14.752 4.466 -1.205 1.00 87.62 102 ALA A C 1
ATOM 762 O O . ALA A 1 102 ? 13.877 4.111 -1.987 1.00 87.62 102 ALA A O 1
ATOM 763 N N . THR A 1 103 ? 15.459 3.581 -0.488 1.00 91.00 103 THR A N 1
ATOM 764 C CA . THR A 1 103 ? 15.210 2.131 -0.563 1.00 91.00 103 THR A CA 1
ATOM 765 C C . THR A 1 103 ? 13.863 1.790 0.058 1.00 91.00 103 THR A C 1
ATOM 767 O O . THR A 1 103 ? 13.085 1.078 -0.562 1.00 91.00 103 THR A O 1
ATOM 770 N N . VAL A 1 104 ? 13.551 2.341 1.236 1.00 93.69 104 VAL A N 1
ATOM 771 C CA . VAL A 1 104 ? 12.257 2.109 1.902 1.00 93.69 104 VAL A CA 1
ATOM 772 C C . VAL A 1 104 ? 11.102 2.639 1.049 1.00 93.69 104 VAL A C 1
ATOM 774 O O . VAL A 1 104 ? 10.118 1.929 0.850 1.00 93.69 104 VAL A O 1
ATOM 777 N N . ALA A 1 105 ? 11.235 3.854 0.505 1.00 93.94 105 ALA A N 1
ATOM 778 C CA . ALA A 1 105 ? 10.226 4.445 -0.371 1.00 93.94 105 ALA A CA 1
ATOM 779 C C . ALA A 1 105 ? 10.025 3.618 -1.650 1.00 93.94 105 ALA A C 1
ATOM 781 O O . ALA A 1 105 ? 8.903 3.227 -1.951 1.00 93.94 105 ALA A O 1
ATOM 782 N N . GLY A 1 106 ? 11.110 3.275 -2.351 1.00 94.50 106 GLY A N 1
ATOM 783 C CA . GLY A 1 106 ? 11.040 2.483 -3.578 1.00 94.50 106 GLY A CA 1
ATOM 784 C C . GLY A 1 106 ? 10.455 1.084 -3.365 1.00 94.50 106 GLY A C 1
ATOM 785 O O . GLY A 1 106 ? 9.627 0.636 -4.157 1.00 94.50 106 GLY A O 1
ATOM 786 N N . TYR A 1 107 ? 10.818 0.422 -2.263 1.00 96.50 107 TYR A N 1
ATOM 787 C CA . TYR A 1 107 ? 10.268 -0.881 -1.888 1.00 96.50 107 TYR A CA 1
ATOM 788 C C . TYR A 1 107 ? 8.759 -0.790 -1.639 1.00 96.50 107 TYR A C 1
ATOM 790 O O . TYR A 1 107 ? 7.987 -1.565 -2.206 1.00 96.50 107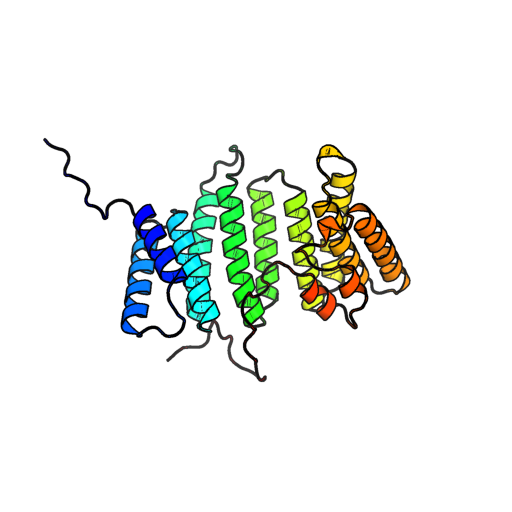 TYR A O 1
ATOM 798 N N . ARG A 1 108 ? 8.326 0.197 -0.842 1.00 96.69 108 ARG A N 1
ATOM 799 C CA . ARG A 1 108 ? 6.906 0.458 -0.584 1.00 96.69 108 ARG A CA 1
ATOM 800 C C . ARG A 1 108 ? 6.143 0.709 -1.881 1.00 96.69 108 ARG A C 1
ATOM 802 O O . ARG A 1 108 ? 5.066 0.155 -2.061 1.00 96.69 108 ARG A O 1
ATOM 809 N N . ASP A 1 109 ? 6.687 1.528 -2.776 1.00 95.31 109 ASP A N 1
ATOM 810 C CA . ASP A 1 109 ? 6.023 1.897 -4.026 1.00 95.31 109 ASP A CA 1
ATOM 811 C C . ASP A 1 109 ? 5.910 0.692 -4.985 1.00 95.31 109 ASP A C 1
ATOM 813 O O . ASP A 1 109 ? 4.897 0.532 -5.671 1.00 95.31 109 ASP A O 1
ATOM 817 N N . ALA A 1 110 ? 6.901 -0.210 -4.988 1.00 97.06 110 ALA A N 1
ATOM 818 C CA . ALA A 1 110 ? 6.839 -1.470 -5.733 1.00 97.06 110 ALA A CA 1
ATOM 819 C C . ALA A 1 110 ? 5.769 -2.425 -5.176 1.00 97.06 110 ALA A C 1
ATOM 821 O O . ALA A 1 110 ? 4.955 -2.944 -5.943 1.00 97.06 110 ALA A O 1
ATOM 822 N N . LEU A 1 111 ? 5.720 -2.606 -3.852 1.00 98.25 111 LEU A N 1
ATOM 823 C CA . LEU A 1 111 ? 4.665 -3.385 -3.195 1.00 98.25 111 LEU A CA 1
ATOM 824 C C . LEU A 1 111 ? 3.281 -2.772 -3.426 1.00 98.25 111 LEU A C 1
ATOM 826 O O . LEU A 1 111 ? 2.331 -3.487 -3.724 1.00 98.25 111 LEU A O 1
ATOM 830 N N . HIS A 1 112 ? 3.167 -1.445 -3.360 1.00 96.00 112 HIS A N 1
ATOM 831 C CA . HIS A 1 112 ? 1.923 -0.726 -3.616 1.00 96.00 112 HIS A CA 1
ATOM 832 C C . HIS A 1 112 ? 1.413 -0.951 -5.048 1.00 96.00 112 HIS A C 1
ATOM 834 O O . HIS A 1 112 ? 0.214 -1.137 -5.261 1.00 96.00 112 HIS A O 1
ATOM 840 N N . ALA A 1 113 ? 2.307 -0.972 -6.041 1.00 94.44 113 ALA A N 1
ATOM 841 C CA . ALA A 1 113 ? 1.946 -1.267 -7.427 1.00 94.44 113 ALA A CA 1
ATOM 842 C C . ALA A 1 113 ? 1.446 -2.709 -7.614 1.00 94.44 113 ALA A C 1
ATOM 844 O O . ALA A 1 113 ? 0.466 -2.927 -8.329 1.00 94.44 113 ALA A O 1
ATOM 845 N N . LEU A 1 114 ? 2.079 -3.681 -6.951 1.00 97.19 114 LEU A N 1
ATOM 846 C CA . LEU A 1 114 ? 1.626 -5.075 -6.952 1.00 97.19 114 LEU A CA 1
ATOM 847 C C . LEU A 1 114 ? 0.273 -5.215 -6.252 1.00 97.19 114 LEU A C 1
ATOM 849 O O . LEU A 1 114 ? -0.668 -5.720 -6.856 1.00 97.19 114 LEU A O 1
ATOM 853 N N . ALA A 1 115 ? 0.127 -4.637 -5.061 1.00 96.25 115 ALA A N 1
ATOM 854 C CA . ALA A 1 115 ? -1.131 -4.600 -4.327 1.00 96.25 115 ALA A CA 1
ATOM 855 C C . ALA A 1 115 ? -2.276 -3.992 -5.155 1.00 96.25 115 ALA A C 1
ATOM 857 O O . ALA A 1 115 ? -3.399 -4.491 -5.117 1.00 96.25 115 ALA A O 1
ATOM 858 N N . ARG A 1 116 ? -1.998 -2.962 -5.969 1.00 93.62 116 ARG A N 1
ATOM 859 C CA . ARG A 1 116 ? -2.968 -2.414 -6.933 1.00 93.62 116 ARG A CA 1
ATOM 860 C C . ARG A 1 116 ? -3.434 -3.428 -7.961 1.00 93.62 116 ARG A C 1
ATOM 862 O O . ARG A 1 116 ? -4.627 -3.488 -8.262 1.00 93.62 116 ARG A O 1
ATOM 869 N N . LEU A 1 117 ? -2.515 -4.221 -8.500 1.00 93.88 117 LEU A N 1
ATOM 870 C CA . LEU A 1 117 ? -2.858 -5.303 -9.418 1.00 93.88 117 LEU A CA 1
ATOM 871 C C . LEU A 1 117 ? -3.686 -6.371 -8.710 1.00 93.88 117 LEU A C 1
ATOM 873 O O . LEU A 1 117 ? -4.741 -6.741 -9.219 1.00 93.88 117 LEU A O 1
ATOM 877 N N . HIS A 1 118 ? -3.249 -6.812 -7.530 1.00 93.75 118 HIS A N 1
ATOM 878 C CA . HIS A 1 118 ? -3.930 -7.834 -6.737 1.00 93.75 118 HIS A CA 1
ATOM 879 C C . HIS A 1 118 ? -5.352 -7.415 -6.357 1.00 93.75 118 HIS A C 1
ATOM 881 O O . HIS A 1 118 ? -6.286 -8.182 -6.585 1.00 93.75 118 HIS A O 1
ATOM 887 N N . ARG A 1 119 ? -5.563 -6.170 -5.906 1.00 91.12 119 ARG A N 1
ATOM 888 C CA . ARG A 1 119 ? -6.911 -5.617 -5.684 1.00 91.12 119 ARG A CA 1
ATOM 889 C C . ARG A 1 119 ? -7.741 -5.598 -6.967 1.00 91.12 119 ARG A C 1
ATOM 891 O O . ARG A 1 119 ? -8.893 -6.023 -6.943 1.00 91.12 119 ARG A O 1
ATOM 898 N N . ALA A 1 120 ? -7.168 -5.165 -8.094 1.00 88.62 120 ALA A N 1
ATOM 899 C CA . ALA A 1 120 ? -7.879 -5.106 -9.374 1.00 88.62 120 ALA A CA 1
ATOM 900 C C . ALA A 1 120 ? -8.315 -6.488 -9.900 1.00 88.62 120 ALA A C 1
ATOM 902 O O . ALA A 1 120 ? -9.302 -6.573 -10.631 1.00 88.62 120 ALA A O 1
ATOM 903 N N . VAL A 1 121 ? -7.606 -7.562 -9.532 1.00 88.94 121 VAL A N 1
ATOM 904 C CA . VAL A 1 121 ? -7.991 -8.949 -9.856 1.00 88.94 121 VAL A CA 1
ATOM 905 C C . VAL A 1 121 ? -8.753 -9.663 -8.731 1.00 88.94 121 VAL A C 1
ATOM 907 O O . VAL A 1 121 ? -9.143 -10.814 -8.907 1.00 88.94 121 VAL A O 1
ATOM 910 N N . GLY A 1 122 ? -9.010 -8.992 -7.603 1.00 89.00 122 GLY A N 1
ATOM 911 C CA . GLY A 1 122 ? -9.779 -9.530 -6.475 1.00 89.00 122 GLY A CA 1
ATOM 912 C C . GLY A 1 122 ? -9.003 -10.468 -5.542 1.00 89.00 122 GLY A C 1
ATOM 913 O O . GLY A 1 122 ? -9.612 -11.230 -4.796 1.00 89.00 122 GLY A O 1
ATOM 914 N N . VAL A 1 123 ? -7.670 -10.428 -5.564 1.00 92.94 123 VAL A N 1
ATOM 915 C CA . VAL A 1 123 ? -6.789 -11.292 -4.762 1.00 92.94 123 VAL A CA 1
ATOM 916 C C . VAL A 1 123 ? -6.309 -10.528 -3.523 1.00 92.94 123 VAL A C 1
ATOM 918 O O . VAL A 1 123 ? -5.186 -10.048 -3.454 1.00 92.94 123 VAL A O 1
ATOM 921 N N . LEU A 1 124 ? -7.190 -10.360 -2.534 1.00 92.38 124 LEU A N 1
ATOM 922 C CA . LEU A 1 124 ? -6.920 -9.494 -1.374 1.00 92.38 124 LEU A CA 1
ATOM 923 C C . LEU A 1 124 ? -5.908 -10.054 -0.357 1.00 92.38 124 LEU A C 1
ATOM 925 O O . LEU A 1 124 ? -5.354 -9.277 0.413 1.00 92.38 124 LEU A O 1
ATOM 929 N N . HIS A 1 125 ? -5.643 -11.364 -0.335 1.00 94.25 125 HIS A N 1
ATOM 930 C CA . HIS A 1 125 ? -4.629 -11.920 0.574 1.00 94.25 125 HIS A CA 1
ATOM 931 C C . HIS A 1 125 ? -3.212 -11.490 0.175 1.00 94.25 125 HIS A C 1
ATOM 933 O O . HIS A 1 125 ? -2.458 -11.072 1.037 1.00 94.25 125 HIS A O 1
ATOM 939 N N . GLU A 1 126 ? -2.904 -11.427 -1.122 1.00 96.00 126 GLU A N 1
ATOM 940 C CA . GLU A 1 126 ? -1.618 -10.911 -1.622 1.00 96.00 126 GLU A CA 1
ATOM 941 C C . GLU A 1 126 ? -1.395 -9.427 -1.258 1.00 96.00 126 GLU A C 1
ATOM 943 O O . GLU A 1 126 ? -0.269 -8.969 -1.078 1.00 96.00 126 GLU A O 1
ATOM 948 N N . VAL A 1 127 ? -2.476 -8.653 -1.099 1.00 96.94 127 VAL A N 1
ATOM 949 C CA . VAL A 1 127 ? -2.404 -7.264 -0.609 1.00 96.94 127 VAL A CA 1
ATOM 950 C C . VAL A 1 127 ? -1.982 -7.230 0.861 1.00 96.94 127 VAL A C 1
ATOM 952 O O . VAL A 1 127 ? -1.208 -6.357 1.256 1.00 96.94 127 VAL A O 1
ATOM 955 N N . ALA A 1 128 ? -2.493 -8.167 1.665 1.00 97.38 128 ALA A N 1
ATOM 956 C CA . ALA A 1 128 ? -2.085 -8.326 3.054 1.00 97.38 128 ALA A CA 1
ATOM 957 C C . ALA A 1 128 ? -0.623 -8.782 3.141 1.00 97.38 128 ALA A C 1
ATOM 959 O O . ALA A 1 128 ? 0.149 -8.140 3.849 1.00 97.38 128 ALA A O 1
ATOM 960 N N . ASP A 1 129 ? -0.232 -9.786 2.351 1.00 97.62 129 ASP A N 1
ATOM 961 C CA . ASP A 1 129 ? 1.143 -10.297 2.291 1.00 97.62 129 ASP A CA 1
ATOM 962 C C . ASP A 1 129 ? 2.134 -9.177 1.927 1.00 97.62 129 ASP A C 1
ATOM 964 O O . ASP A 1 129 ? 3.182 -9.033 2.556 1.00 97.62 129 ASP A O 1
ATOM 968 N N . ALA A 1 130 ? 1.773 -8.297 0.985 1.00 98.06 130 ALA A N 1
ATOM 969 C CA . ALA A 1 130 ? 2.584 -7.132 0.638 1.00 98.06 130 ALA A CA 1
ATOM 970 C C . ALA A 1 130 ? 2.767 -6.150 1.815 1.00 98.06 130 ALA A C 1
ATOM 972 O O . ALA A 1 130 ? 3.846 -5.586 1.997 1.00 98.06 130 ALA A O 1
ATOM 973 N N . LEU A 1 131 ? 1.733 -5.921 2.630 1.00 98.19 131 LEU A N 1
ATOM 974 C CA . LEU A 1 131 ? 1.827 -5.051 3.811 1.00 98.19 131 LEU A CA 1
ATOM 975 C C . LEU A 1 131 ? 2.613 -5.698 4.954 1.00 98.19 131 LEU A C 1
ATOM 977 O O . LEU A 1 131 ? 3.368 -5.004 5.639 1.00 98.19 131 LEU A O 1
ATOM 981 N N . GLU A 1 132 ? 2.457 -7.006 5.151 1.00 98.25 132 GLU A N 1
ATOM 982 C CA . GLU A 1 132 ? 3.246 -7.782 6.109 1.00 98.25 132 GLU A CA 1
ATOM 983 C C . GLU A 1 132 ? 4.730 -7.746 5.736 1.00 98.25 132 GLU A C 1
ATOM 985 O O . GLU A 1 132 ? 5.555 -7.357 6.565 1.00 98.25 132 GLU A O 1
ATOM 990 N N . GLU A 1 133 ? 5.060 -7.988 4.466 1.00 98.19 133 GLU A N 1
ATOM 991 C CA . GLU A 1 133 ? 6.423 -7.860 3.947 1.00 98.19 133 GLU A CA 1
ATOM 992 C C . GLU A 1 133 ? 6.985 -6.445 4.160 1.00 98.19 133 GLU A C 1
ATOM 994 O O . GLU A 1 133 ? 8.144 -6.271 4.549 1.00 98.19 133 GLU A O 1
ATOM 999 N N . PHE A 1 134 ? 6.173 -5.401 3.958 1.00 98.06 134 PHE A N 1
ATOM 1000 C CA . PHE A 1 134 ? 6.620 -4.035 4.222 1.00 98.06 134 PHE A CA 1
ATOM 1001 C C . PHE A 1 134 ? 6.914 -3.794 5.710 1.00 98.06 134 PHE A C 1
ATOM 1003 O O . PHE A 1 134 ? 7.915 -3.161 6.049 1.00 98.06 134 PHE A O 1
ATOM 1010 N N . LEU A 1 135 ? 6.077 -4.306 6.615 1.00 97.50 135 LEU A N 1
ATOM 1011 C CA . LEU A 1 135 ? 6.314 -4.219 8.059 1.00 97.50 135 LEU A CA 1
ATOM 1012 C C . LEU A 1 135 ? 7.585 -4.974 8.472 1.00 97.50 135 LEU A C 1
ATOM 1014 O O . LEU A 1 135 ? 8.363 -4.459 9.283 1.00 97.50 135 LEU A O 1
ATOM 1018 N N . GLU A 1 136 ? 7.826 -6.147 7.887 1.00 96.19 136 GLU A N 1
ATOM 1019 C CA . GLU A 1 136 ? 9.058 -6.916 8.076 1.00 96.19 136 GLU A CA 1
ATOM 1020 C C . GLU A 1 136 ? 10.287 -6.136 7.607 1.00 96.19 136 GLU A C 1
ATOM 1022 O O . GLU A 1 136 ? 11.270 -6.054 8.344 1.00 96.19 136 GLU A O 1
ATOM 1027 N N . LEU A 1 137 ? 10.218 -5.468 6.451 1.00 94.62 137 LEU A N 1
ATOM 1028 C CA . LEU A 1 137 ? 11.287 -4.588 5.969 1.00 94.62 137 LEU A CA 1
ATOM 1029 C C . LEU A 1 137 ? 11.579 -3.450 6.958 1.00 94.62 137 LEU A C 1
ATOM 1031 O O . LEU A 1 137 ? 12.741 -3.193 7.287 1.00 94.62 137 LEU A O 1
ATOM 1035 N N . LEU A 1 138 ? 10.542 -2.760 7.451 1.00 94.00 138 LEU A N 1
ATOM 1036 C CA . LEU A 1 138 ? 10.703 -1.670 8.424 1.00 94.00 138 LEU A CA 1
ATOM 1037 C C . LEU A 1 138 ? 11.346 -2.154 9.732 1.00 94.00 138 LEU A C 1
ATOM 1039 O O . LEU A 1 138 ? 12.035 -1.381 10.408 1.00 94.00 138 LEU A O 1
ATOM 1043 N N . GLN A 1 139 ? 11.105 -3.411 10.106 1.00 92.50 139 GLN A N 1
ATOM 1044 C CA . GLN A 1 139 ? 11.715 -4.056 11.264 1.00 92.50 139 GLN A CA 1
ATOM 1045 C C . GLN A 1 139 ? 13.166 -4.474 10.987 1.00 92.50 139 GLN A C 1
ATOM 1047 O O . GLN A 1 139 ? 14.042 -4.182 11.804 1.00 92.50 139 GLN A O 1
ATOM 1052 N N . LEU A 1 140 ? 13.424 -5.111 9.843 1.00 90.50 140 LEU A N 1
ATOM 1053 C CA . LEU A 1 140 ? 14.742 -5.575 9.403 1.00 90.50 140 LEU A CA 1
ATOM 1054 C C . LEU A 1 140 ? 15.736 -4.414 9.306 1.00 90.50 140 LEU A C 1
ATOM 1056 O O . LEU A 1 140 ? 16.844 -4.493 9.833 1.00 90.50 140 LEU A O 1
ATOM 1060 N N . LEU A 1 141 ? 15.309 -3.312 8.687 1.00 89.62 141 LEU A N 1
ATOM 1061 C CA . LEU A 1 141 ? 16.117 -2.105 8.505 1.00 89.62 141 LEU A CA 1
ATOM 1062 C C . LEU A 1 141 ? 16.076 -1.151 9.711 1.00 89.62 141 LEU A C 1
ATOM 1064 O O . LEU A 1 141 ? 16.633 -0.057 9.640 1.00 89.62 141 LEU A O 1
ATOM 1068 N N . GLN A 1 142 ? 15.396 -1.534 10.801 1.00 90.31 142 GLN A N 1
ATOM 1069 C CA . GLN A 1 142 ? 15.260 -0.746 12.034 1.00 90.31 142 GLN A CA 1
ATOM 1070 C C . GLN A 1 142 ? 14.849 0.718 11.788 1.00 90.31 142 GLN A C 1
ATOM 1072 O O . GLN A 1 142 ? 15.349 1.644 12.428 1.00 90.31 142 GLN A O 1
ATOM 1077 N N . VAL A 1 143 ? 13.922 0.950 10.853 1.00 89.50 143 VAL A N 1
ATOM 1078 C CA . VAL A 1 143 ? 13.509 2.301 10.440 1.00 89.50 143 VAL A CA 1
ATOM 1079 C C . VAL A 1 143 ? 12.867 3.036 11.624 1.00 89.50 143 VAL A C 1
ATOM 1081 O O . VAL A 1 143 ? 11.856 2.564 12.128 1.00 89.50 143 VAL A O 1
ATOM 1084 N N . PRO A 1 144 ? 13.376 4.183 12.105 1.00 88.50 144 PRO A N 1
ATOM 1085 C CA . PRO A 1 144 ? 12.842 4.848 13.301 1.00 88.50 144 PRO A CA 1
ATOM 1086 C C . PRO A 1 144 ? 11.583 5.694 13.012 1.00 88.50 144 PRO A C 1
ATOM 1088 O O . PRO A 1 144 ? 11.411 6.776 13.577 1.00 88.50 144 PRO A O 1
ATOM 1091 N N . ASP A 1 145 ? 10.714 5.225 12.114 1.00 90.00 145 ASP A N 1
ATOM 1092 C CA . ASP A 1 145 ? 9.494 5.913 11.685 1.00 90.00 145 ASP A CA 1
ATOM 1093 C C . ASP A 1 145 ? 8.245 5.169 12.180 1.00 90.00 145 ASP A C 1
ATOM 1095 O O . ASP A 1 145 ? 7.676 4.305 11.509 1.00 90.00 145 ASP A O 1
ATOM 1099 N N . GLU A 1 146 ? 7.823 5.512 13.396 1.00 91.94 146 GLU A N 1
ATOM 1100 C CA . GLU A 1 146 ? 6.615 4.947 14.008 1.00 91.94 146 GLU A CA 1
ATOM 1101 C C . GLU A 1 146 ? 5.329 5.379 13.297 1.00 91.94 146 GLU A C 1
ATOM 1103 O O . GLU A 1 146 ? 4.330 4.665 13.362 1.00 91.94 146 GLU A O 1
ATOM 1108 N N . LEU A 1 147 ? 5.332 6.528 12.609 1.00 92.56 147 LEU A N 1
ATOM 1109 C CA . LEU A 1 147 ? 4.159 6.983 11.866 1.00 92.56 147 LEU A CA 1
ATOM 1110 C C . LEU A 1 147 ? 3.936 6.091 10.643 1.00 92.56 147 LEU A C 1
ATOM 1112 O O . LEU A 1 147 ? 2.809 5.669 10.390 1.00 92.56 147 LEU A O 1
ATOM 1116 N N . LEU A 1 148 ? 5.014 5.749 9.935 1.00 93.81 148 LEU A N 1
ATOM 1117 C CA . LEU A 1 148 ? 4.976 4.824 8.805 1.00 93.81 148 LEU A CA 1
ATOM 1118 C C . LEU A 1 148 ? 4.558 3.408 9.230 1.00 93.81 148 LEU A C 1
ATOM 1120 O O . LEU A 1 148 ? 3.752 2.780 8.544 1.00 93.81 148 LEU A O 1
ATOM 1124 N N . ARG A 1 149 ? 5.033 2.921 10.387 1.00 96.31 149 ARG A N 1
ATOM 1125 C CA . ARG A 1 149 ? 4.571 1.643 10.964 1.00 96.31 149 ARG A CA 1
ATOM 1126 C C . ARG A 1 149 ? 3.089 1.671 11.328 1.00 96.31 149 ARG A C 1
ATOM 1128 O O . ARG A 1 149 ? 2.373 0.719 11.026 1.00 96.31 149 ARG A O 1
ATOM 1135 N N . ALA A 1 150 ? 2.625 2.750 11.963 1.00 96.81 150 ALA A N 1
ATOM 1136 C CA . ALA A 1 150 ? 1.219 2.915 12.323 1.00 96.81 150 ALA A CA 1
ATOM 1137 C C . ALA A 1 150 ? 0.318 2.917 11.082 1.00 96.81 150 ALA A C 1
ATOM 1139 O O . ALA A 1 150 ? -0.703 2.232 11.069 1.00 96.81 150 ALA A O 1
ATOM 1140 N N . TRP A 1 151 ? 0.738 3.619 10.026 1.00 96.12 151 TRP A N 1
ATOM 1141 C CA . TRP A 1 151 ? 0.044 3.632 8.742 1.00 96.12 151 TRP A CA 1
ATOM 1142 C C . TRP A 1 151 ? -0.009 2.237 8.102 1.00 96.12 151 TRP A C 1
ATOM 1144 O O . TRP A 1 151 ? -1.090 1.783 7.741 1.00 96.12 151 TRP A O 1
ATOM 1154 N N . ALA A 1 152 ? 1.106 1.502 8.039 1.00 97.81 152 ALA A N 1
ATOM 1155 C CA . ALA A 1 152 ? 1.121 0.163 7.438 1.00 97.81 152 ALA A CA 1
ATOM 1156 C C . ALA A 1 152 ? 0.237 -0.837 8.212 1.00 97.81 152 ALA A C 1
ATOM 1158 O O . ALA A 1 152 ? -0.496 -1.619 7.610 1.00 97.81 152 ALA A O 1
ATOM 1159 N N . LEU A 1 153 ? 0.232 -0.768 9.549 1.00 98.56 153 LEU A N 1
ATOM 1160 C CA . LEU A 1 153 ? -0.677 -1.559 10.389 1.00 98.56 153 LEU A CA 1
ATOM 1161 C C . LEU A 1 153 ? -2.151 -1.174 10.187 1.00 98.56 153 LEU A C 1
ATOM 1163 O O . LEU A 1 153 ? -3.017 -2.049 10.201 1.00 98.56 153 LEU A O 1
ATOM 1167 N N . ARG A 1 154 ? -2.444 0.119 9.993 1.00 97.88 154 ARG A N 1
ATOM 1168 C CA . ARG A 1 154 ? -3.793 0.605 9.667 1.00 97.88 154 ARG A CA 1
ATOM 1169 C C . ARG A 1 154 ? -4.273 0.022 8.340 1.00 97.88 154 ARG A C 1
ATOM 1171 O O . ARG A 1 154 ? -5.380 -0.507 8.290 1.00 97.88 154 ARG A O 1
ATOM 1178 N N . GLU A 1 155 ? -3.441 0.085 7.302 1.00 98.00 155 GLU A N 1
ATOM 1179 C CA . GLU A 1 155 ? -3.744 -0.482 5.982 1.00 98.00 155 GLU A CA 1
ATOM 1180 C C . GLU A 1 155 ? -3.973 -1.993 6.052 1.00 98.00 155 GLU A C 1
ATOM 1182 O O . GLU A 1 155 ? -4.941 -2.496 5.486 1.00 98.00 155 GLU A O 1
ATOM 1187 N N . LEU A 1 156 ? -3.147 -2.719 6.812 1.00 98.31 156 LEU A N 1
ATOM 1188 C CA . LEU A 1 156 ? -3.316 -4.163 6.984 1.00 98.31 156 LEU A CA 1
ATOM 1189 C C . LEU A 1 156 ? -4.641 -4.481 7.687 1.00 98.31 156 LEU A C 1
ATOM 1191 O O . LEU A 1 156 ? -5.373 -5.378 7.275 1.00 98.31 156 LEU A O 1
ATOM 1195 N N . GLY A 1 157 ? -5.000 -3.689 8.700 1.00 98.06 157 GLY A N 1
ATOM 1196 C CA . GLY A 1 157 ? -6.304 -3.763 9.351 1.00 98.06 157 GLY A CA 1
ATOM 1197 C C . GLY A 1 157 ? -7.480 -3.490 8.409 1.00 98.06 157 GLY A C 1
ATOM 1198 O O . GLY A 1 157 ? -8.485 -4.198 8.473 1.00 98.06 157 GLY A O 1
ATOM 1199 N N . ALA A 1 158 ? -7.354 -2.510 7.509 1.00 97.19 158 ALA A N 1
ATOM 1200 C CA . ALA A 1 158 ? -8.362 -2.235 6.486 1.00 97.19 158 ALA A CA 1
ATOM 1201 C C . ALA A 1 158 ? -8.541 -3.440 5.550 1.00 97.19 158 ALA A C 1
ATOM 1203 O O . ALA A 1 158 ? -9.660 -3.923 5.387 1.00 97.19 158 ALA A O 1
ATOM 1204 N N . VAL A 1 159 ? -7.446 -4.009 5.034 1.00 97.12 159 VAL A N 1
ATOM 1205 C CA . VAL A 1 159 ? -7.492 -5.219 4.193 1.00 97.12 159 VAL A CA 1
ATOM 1206 C C . VAL A 1 159 ? -8.142 -6.387 4.940 1.00 97.12 159 VAL A C 1
ATOM 1208 O O . VAL A 1 159 ? -8.970 -7.090 4.362 1.00 97.12 159 VAL A O 1
ATOM 1211 N N . MET A 1 160 ? -7.840 -6.573 6.232 1.00 97.75 160 MET A N 1
ATOM 1212 C CA . MET A 1 160 ? -8.469 -7.614 7.054 1.00 97.75 160 MET A CA 1
ATOM 1213 C C . MET A 1 160 ? -9.991 -7.439 7.180 1.00 97.75 160 MET A C 1
ATOM 1215 O O . MET A 1 160 ? -10.719 -8.432 7.142 1.00 97.75 160 MET A O 1
ATOM 1219 N N . LEU A 1 161 ? -10.497 -6.205 7.279 1.00 96.19 161 LEU A N 1
ATOM 1220 C CA . LEU A 1 161 ? -11.943 -5.942 7.235 1.00 96.19 161 LEU A CA 1
ATOM 1221 C C . LEU A 1 161 ? -12.538 -6.250 5.859 1.00 96.19 161 LEU A C 1
ATOM 1223 O O . LEU A 1 161 ? -13.628 -6.819 5.777 1.00 96.19 161 LEU A O 1
ATOM 1227 N N . GLU A 1 162 ? -11.824 -5.929 4.782 1.00 94.44 162 GLU A N 1
ATOM 1228 C CA . GLU A 1 162 ? -12.289 -6.204 3.422 1.00 94.44 162 GLU A CA 1
ATOM 1229 C C . GLU A 1 162 ? -12.429 -7.700 3.131 1.00 94.44 162 GLU A C 1
ATOM 1231 O O . GLU A 1 162 ? -13.404 -8.115 2.507 1.00 94.44 162 GLU A O 1
ATOM 1236 N N . VAL A 1 163 ? -11.512 -8.526 3.644 1.00 93.69 163 VAL A N 1
ATOM 1237 C CA . VAL A 1 163 ? -11.600 -9.995 3.531 1.00 93.69 163 VAL A CA 1
ATOM 1238 C C . VAL A 1 163 ? -12.530 -10.636 4.569 1.00 93.69 163 VAL A C 1
ATOM 1240 O O . VAL A 1 163 ? -12.617 -11.862 4.638 1.00 93.69 163 VAL A O 1
ATOM 1243 N N . GLY A 1 164 ? -13.225 -9.840 5.390 1.00 94.38 164 GLY A N 1
ATOM 1244 C CA . GLY A 1 164 ? -14.188 -10.334 6.377 1.00 94.38 164 GLY A CA 1
ATOM 1245 C C . GLY A 1 164 ? -13.556 -10.966 7.622 1.00 94.38 164 GLY A C 1
ATOM 1246 O O . GLY A 1 164 ? -14.141 -11.872 8.214 1.00 94.38 164 GLY A O 1
ATOM 1247 N N . ARG A 1 165 ? -12.367 -10.506 8.034 1.00 96.69 165 ARG A N 1
ATOM 1248 C CA . ARG A 1 165 ? -11.640 -10.965 9.232 1.00 96.69 165 ARG A CA 1
ATOM 1249 C C . ARG A 1 165 ? -11.529 -9.861 10.301 1.00 96.69 165 ARG A C 1
ATOM 1251 O O . ARG A 1 165 ? -10.427 -9.376 10.565 1.00 96.69 165 ARG A O 1
ATOM 1258 N N . PRO A 1 166 ? -12.640 -9.477 10.956 1.00 96.56 166 PRO A N 1
ATOM 1259 C CA . PRO A 1 166 ? -12.653 -8.383 11.931 1.00 96.56 166 PRO A CA 1
ATOM 1260 C C . PRO A 1 166 ? -11.745 -8.627 13.145 1.00 96.56 166 PRO A C 1
ATOM 1262 O O . PRO A 1 166 ? -11.091 -7.692 13.588 1.00 96.56 166 PRO A O 1
ATOM 1265 N N . ASP A 1 167 ? -11.605 -9.868 13.624 1.00 96.69 167 ASP A N 1
ATOM 1266 C CA . ASP A 1 167 ? -10.718 -10.177 14.760 1.00 96.69 167 ASP A CA 1
ATOM 1267 C C . ASP A 1 167 ? -9.235 -9.921 14.433 1.00 96.69 167 ASP A C 1
ATOM 1269 O O . ASP A 1 167 ? -8.472 -9.419 15.257 1.00 96.69 167 ASP A O 1
ATOM 1273 N N . ALA A 1 168 ? -8.815 -10.245 13.203 1.00 97.06 168 ALA A N 1
ATOM 1274 C CA . ALA A 1 168 ? -7.462 -9.945 12.739 1.00 97.06 168 ALA A CA 1
ATOM 1275 C C . ALA A 1 168 ? -7.280 -8.435 12.538 1.00 97.06 168 ALA A C 1
ATOM 1277 O O . ALA A 1 168 ? -6.248 -7.878 12.913 1.00 97.06 168 ALA A O 1
ATOM 1278 N N . ALA A 1 169 ? -8.301 -7.758 12.002 1.00 98.00 169 ALA A N 1
ATOM 1279 C CA . ALA A 1 169 ? -8.293 -6.309 11.871 1.00 98.00 169 ALA A CA 1
ATOM 1280 C C . ALA A 1 169 ? -8.125 -5.616 13.231 1.00 98.00 169 ALA A C 1
ATOM 1282 O O . ALA A 1 169 ? -7.259 -4.752 13.359 1.00 98.00 169 ALA A O 1
ATOM 1283 N N . ASP A 1 170 ? -8.885 -6.025 14.252 1.00 98.06 170 ASP A N 1
ATOM 1284 C CA . ASP A 1 170 ? -8.798 -5.487 15.615 1.00 98.06 170 ASP A CA 1
ATOM 1285 C C . ASP A 1 170 ? -7.369 -5.563 16.169 1.00 98.06 170 ASP A C 1
ATOM 1287 O O . ASP A 1 170 ? -6.852 -4.570 16.689 1.00 98.06 170 ASP A O 1
ATOM 1291 N N . HIS A 1 171 ? -6.684 -6.695 15.963 1.00 97.69 171 HIS A N 1
ATOM 1292 C CA . HIS A 1 171 ? -5.295 -6.866 16.385 1.00 97.69 171 HIS A CA 1
ATOM 1293 C C . HIS A 1 171 ? -4.359 -5.810 15.770 1.00 97.69 171 HIS A C 1
ATOM 1295 O O . HIS A 1 171 ? -3.615 -5.135 16.492 1.00 97.69 171 HIS A O 1
ATOM 1301 N N . HIS A 1 172 ? -4.381 -5.645 14.443 1.00 98.19 172 HIS A N 1
ATOM 1302 C CA . HIS A 1 172 ? -3.498 -4.695 13.755 1.00 98.19 172 HIS A CA 1
ATOM 1303 C C . HIS A 1 172 ? -3.875 -3.239 14.057 1.00 98.19 172 HIS A C 1
ATOM 1305 O O . HIS A 1 172 ? -3.001 -2.419 14.356 1.00 98.19 172 HIS A O 1
ATOM 1311 N N . LEU A 1 173 ? -5.172 -2.927 14.062 1.00 98.44 173 LEU A N 1
ATOM 1312 C CA . LEU A 1 173 ? -5.698 -1.583 14.304 1.00 98.44 173 LEU A CA 1
ATOM 1313 C C . LEU A 1 173 ? -5.467 -1.123 15.745 1.00 98.44 173 LEU A C 1
ATOM 1315 O O . LEU A 1 173 ? -5.141 0.041 15.970 1.00 98.44 173 LEU A O 1
ATOM 1319 N N . THR A 1 174 ? -5.551 -2.023 16.725 1.00 98.44 174 THR A N 1
ATOM 1320 C CA . THR A 1 174 ? -5.213 -1.710 18.121 1.00 98.44 174 THR A CA 1
ATOM 1321 C C . THR A 1 174 ? -3.743 -1.314 18.257 1.00 98.44 174 THR A C 1
ATOM 1323 O O . THR A 1 174 ? -3.423 -0.333 18.939 1.00 98.44 174 THR A O 1
ATOM 1326 N N . ARG A 1 175 ? -2.838 -2.025 17.568 1.00 98.19 175 ARG A N 1
ATOM 1327 C CA . ARG A 1 175 ? -1.403 -1.689 17.546 1.00 98.19 175 ARG A CA 1
ATOM 1328 C C . ARG A 1 175 ? -1.151 -0.356 16.836 1.00 98.19 175 ARG A C 1
ATOM 1330 O O . ARG A 1 175 ? -0.438 0.481 17.386 1.00 98.19 175 ARG A O 1
ATOM 1337 N N . ALA A 1 176 ? -1.789 -0.110 15.690 1.00 98.19 176 ALA A N 1
ATOM 1338 C CA . ALA A 1 176 ? -1.716 1.178 14.992 1.00 98.19 176 ALA A CA 1
ATOM 1339 C C . ALA A 1 176 ? -2.203 2.342 15.877 1.00 98.19 176 ALA A C 1
ATOM 1341 O O . ALA A 1 176 ? -1.505 3.344 16.045 1.00 98.19 176 ALA A O 1
ATOM 1342 N N . ALA A 1 177 ? -3.364 2.193 16.521 1.00 97.00 177 ALA A N 1
ATOM 1343 C CA . ALA A 1 177 ? -3.936 3.203 17.411 1.00 97.00 177 ALA A CA 1
ATOM 1344 C C . ALA A 1 177 ? -3.062 3.476 18.647 1.00 97.00 177 ALA A C 1
ATOM 1346 O O . ALA A 1 177 ? -3.053 4.595 19.164 1.00 97.00 177 ALA A O 1
ATOM 1347 N N . GLN A 1 178 ? -2.328 2.478 19.151 1.00 96.44 178 GLN A N 1
ATOM 1348 C CA . GLN A 1 178 ? -1.339 2.687 20.212 1.00 96.44 178 GLN A CA 1
ATOM 1349 C C . GLN A 1 178 ? -0.186 3.574 19.721 1.00 96.44 178 GLN A C 1
ATOM 1351 O O . GLN A 1 178 ? 0.097 4.583 20.364 1.00 96.44 178 GLN A O 1
ATOM 1356 N N . LEU A 1 179 ? 0.389 3.286 18.548 1.00 95.44 179 LEU A N 1
ATOM 1357 C CA . LEU A 1 179 ? 1.468 4.098 17.970 1.00 95.44 179 LEU A CA 1
ATOM 1358 C C . LEU A 1 179 ? 1.038 5.553 17.723 1.00 95.44 179 LEU A C 1
ATOM 1360 O O . LEU A 1 179 ? 1.752 6.484 18.099 1.00 95.44 179 LEU A O 1
ATOM 1364 N N . TYR A 1 180 ? -0.162 5.781 17.175 1.00 93.94 180 TYR A N 1
ATOM 1365 C CA . TYR A 1 180 ? -0.689 7.143 17.011 1.00 93.94 180 TYR A CA 1
ATOM 1366 C C . TYR A 1 180 ? -0.868 7.876 18.350 1.00 93.94 180 TYR A C 1
ATOM 1368 O O . TYR A 1 180 ? -0.613 9.082 18.435 1.00 93.94 180 TYR A O 1
ATOM 1376 N N . ARG A 1 181 ? -1.298 7.176 19.410 1.00 92.31 181 ARG A N 1
ATOM 1377 C CA . ARG A 1 181 ? -1.420 7.759 20.757 1.00 92.31 181 ARG A CA 1
ATOM 1378 C C . ARG A 1 181 ? -0.061 8.128 21.341 1.00 92.31 181 ARG A C 1
ATOM 1380 O O . ARG A 1 181 ? 0.067 9.230 21.880 1.00 92.31 181 ARG A O 1
ATOM 1387 N N . ASP A 1 182 ? 0.935 7.265 21.187 1.00 92.00 182 ASP A N 1
ATOM 1388 C CA . ASP A 1 182 ? 2.292 7.515 21.676 1.00 92.00 182 ASP A CA 1
ATOM 1389 C C . ASP A 1 182 ? 2.911 8.722 20.954 1.00 92.00 182 ASP A C 1
ATOM 1391 O O . ASP A 1 182 ? 3.398 9.657 21.595 1.00 92.00 182 ASP A O 1
ATOM 1395 N N . LEU A 1 183 ? 2.754 8.801 19.627 1.00 89.56 183 LEU A N 1
ATOM 1396 C CA . LEU A 1 183 ? 3.159 9.962 18.826 1.00 89.56 183 LEU A CA 1
ATOM 1397 C C . LEU A 1 183 ? 2.471 11.260 19.272 1.00 89.56 183 LEU A C 1
ATOM 1399 O O . LEU A 1 183 ? 3.115 12.307 19.336 1.00 89.56 183 LEU A O 1
ATOM 1403 N N . ARG A 1 184 ? 1.182 11.208 19.633 1.00 82.50 184 ARG A N 1
ATOM 1404 C CA . ARG A 1 184 ? 0.441 12.370 20.155 1.00 82.50 184 ARG A CA 1
ATOM 1405 C C . ARG A 1 184 ? 0.980 12.857 21.503 1.00 82.50 184 ARG A C 1
ATOM 1407 O O . ARG A 1 184 ? 0.953 14.063 21.766 1.00 82.50 184 ARG A O 1
ATOM 1414 N N . GLY A 1 185 ? 1.478 11.948 22.344 1.00 78.69 185 GLY A N 1
ATOM 1415 C CA . GLY A 1 185 ? 2.186 12.285 23.583 1.00 78.69 185 GLY A CA 1
ATOM 1416 C C . GLY A 1 185 ? 3.449 13.118 23.329 1.00 78.69 185 GLY A C 1
ATOM 1417 O O . GLY A 1 185 ? 3.798 13.992 24.125 1.00 78.69 185 GLY A O 1
ATOM 1418 N N . HIS A 1 186 ? 4.069 12.942 22.161 1.00 77.25 186 HIS A N 1
ATOM 1419 C CA . HIS A 1 186 ? 5.232 13.691 21.696 1.00 77.25 186 HIS A CA 1
ATOM 1420 C C . HIS A 1 186 ? 4.823 14.851 20.769 1.00 77.25 186 HIS A C 1
ATOM 1422 O O . HIS A 1 186 ? 5.080 14.830 19.567 1.00 77.25 186 HIS A O 1
ATOM 1428 N N . ARG A 1 187 ? 4.213 15.903 21.345 1.00 59.38 187 ARG A N 1
ATOM 1429 C CA . ARG A 1 187 ? 3.591 17.062 20.648 1.00 59.38 187 ARG A CA 1
ATOM 1430 C C . ARG A 1 187 ? 4.361 17.666 19.460 1.00 59.38 187 ARG A C 1
ATOM 1432 O O . ARG A 1 187 ? 3.724 18.209 18.570 1.00 59.38 187 ARG A O 1
ATOM 1439 N N . LEU A 1 188 ? 5.693 17.587 19.425 1.00 58.53 188 LEU A N 1
ATOM 1440 C CA . LEU A 1 188 ? 6.509 18.105 18.314 1.00 58.53 188 LEU A CA 1
ATOM 1441 C C . LEU A 1 188 ? 6.408 17.270 17.021 1.00 58.53 188 LEU A C 1
ATOM 1443 O O . LEU A 1 188 ? 6.825 17.742 15.969 1.00 58.53 188 LEU A O 1
ATOM 1447 N N . ARG A 1 189 ? 5.879 16.041 17.087 1.00 61.28 189 ARG A N 1
ATOM 1448 C CA . ARG A 1 189 ? 5.789 15.101 15.954 1.00 61.28 189 ARG A CA 1
ATOM 1449 C C . ARG A 1 189 ? 4.359 14.842 15.475 1.00 61.28 189 ARG A C 1
ATOM 1451 O O . ARG A 1 189 ? 4.173 14.193 14.452 1.00 61.28 189 ARG A O 1
ATOM 1458 N N . PHE A 1 190 ? 3.350 15.340 16.191 1.00 75.25 190 PHE A N 1
ATOM 1459 C CA . PHE A 1 190 ? 1.950 15.068 15.875 1.00 75.25 190 PHE A CA 1
ATOM 1460 C C . PHE A 1 190 ? 1.347 16.191 15.032 1.00 75.25 190 PHE A C 1
ATOM 1462 O O . PHE A 1 190 ? 0.931 17.230 15.545 1.00 75.25 190 PHE A O 1
ATOM 1469 N N . SER A 1 191 ? 1.335 15.981 13.718 1.00 84.69 191 SER A N 1
ATOM 1470 C CA . SER A 1 191 ? 0.763 16.912 12.749 1.00 84.69 191 SER A CA 1
ATOM 1471 C C . SER A 1 191 ? -0.759 16.761 12.635 1.00 84.69 191 SER A C 1
ATOM 1473 O O . SER A 1 191 ? -1.349 15.776 13.080 1.00 84.69 191 SER A O 1
ATOM 1475 N N . ALA A 1 192 ? -1.404 17.726 11.977 1.00 85.75 192 ALA A N 1
ATOM 1476 C CA . ALA A 1 192 ? -2.814 17.621 11.605 1.00 85.75 192 ALA A CA 1
ATOM 1477 C C . ALA A 1 192 ? -3.091 16.392 10.712 1.00 85.75 192 ALA A C 1
ATOM 1479 O O . ALA A 1 192 ? -4.124 15.748 10.865 1.00 85.75 192 ALA A O 1
ATOM 1480 N N . ALA A 1 193 ? -2.141 16.021 9.846 1.00 85.25 193 ALA A N 1
ATOM 1481 C CA . ALA A 1 193 ? -2.224 14.805 9.041 1.00 85.25 193 ALA A CA 1
ATOM 1482 C C . ALA A 1 193 ? -2.207 13.544 9.921 1.00 85.25 193 ALA A C 1
ATOM 1484 O O . ALA A 1 193 ? -3.101 12.717 9.808 1.00 85.25 193 ALA A O 1
ATOM 1485 N N . ALA A 1 194 ? -1.284 13.441 10.886 1.00 88.25 194 ALA A N 1
ATOM 1486 C CA . ALA A 1 194 ? -1.249 12.308 11.819 1.00 88.25 194 ALA A CA 1
ATOM 1487 C C . ALA A 1 194 ? -2.538 12.188 12.661 1.00 88.25 194 ALA A C 1
ATOM 1489 O O . ALA A 1 194 ? -2.959 11.087 13.014 1.00 88.25 194 ALA A O 1
ATOM 1490 N N . ALA A 1 195 ? -3.192 13.313 12.965 1.00 89.81 195 ALA A N 1
ATOM 1491 C CA . ALA A 1 195 ? -4.500 13.320 13.614 1.00 89.81 195 ALA A CA 1
ATOM 1492 C C . ALA A 1 195 ? -5.619 12.764 12.716 1.00 89.81 195 ALA A C 1
ATOM 1494 O O . ALA A 1 195 ? -6.477 12.033 13.214 1.00 89.81 195 ALA A O 1
ATOM 1495 N N . ALA A 1 196 ? -5.603 13.087 11.419 1.00 89.81 196 ALA A N 1
ATOM 1496 C CA . ALA A 1 196 ? -6.541 12.533 10.443 1.00 89.81 196 ALA A CA 1
ATOM 1497 C C . ALA A 1 196 ? -6.324 11.023 10.255 1.00 89.81 196 ALA A C 1
ATOM 1499 O O . ALA A 1 196 ? -7.278 10.258 10.356 1.00 89.81 196 ALA A O 1
ATOM 1500 N N . GLU A 1 197 ? -5.071 10.590 10.120 1.00 91.69 197 GLU A N 1
ATOM 1501 C CA . GLU A 1 197 ? -4.692 9.174 10.045 1.00 91.69 197 GLU A CA 1
ATOM 1502 C C . GLU A 1 197 ? -5.181 8.366 11.254 1.00 91.69 197 GLU A C 1
ATOM 1504 O O . GLU A 1 197 ? -5.793 7.302 11.128 1.00 91.69 197 GLU A O 1
ATOM 1509 N N . HIS A 1 198 ? -4.988 8.911 12.456 1.00 94.62 198 HIS A N 1
ATOM 1510 C CA . HIS A 1 198 ? -5.488 8.291 13.676 1.00 94.62 198 HIS A CA 1
ATOM 1511 C C . HIS A 1 198 ? -7.023 8.226 13.701 1.00 94.62 198 HIS A C 1
ATOM 1513 O O . HIS A 1 198 ? -7.587 7.238 14.171 1.00 94.62 198 HIS A O 1
ATOM 1519 N N . ALA A 1 199 ? -7.716 9.247 13.185 1.00 94.31 199 ALA A N 1
ATOM 1520 C CA . ALA A 1 199 ? -9.170 9.213 13.078 1.00 94.31 199 ALA A CA 1
ATOM 1521 C C . ALA A 1 199 ? -9.646 8.082 12.156 1.00 94.31 199 ALA A C 1
ATOM 1523 O O . ALA A 1 199 ? -10.564 7.356 12.534 1.00 94.31 199 ALA A O 1
ATOM 1524 N N . VAL A 1 200 ? -8.994 7.889 11.005 1.00 95.19 200 VAL A N 1
ATOM 1525 C CA . VAL A 1 200 ? -9.273 6.771 10.088 1.00 95.19 200 VAL A CA 1
ATOM 1526 C C . VAL A 1 200 ? -9.070 5.431 10.794 1.00 95.19 200 VAL A C 1
ATOM 1528 O O . VAL A 1 200 ? -9.969 4.590 10.791 1.00 95.19 200 VAL A O 1
ATOM 1531 N N . CYS A 1 201 ? -7.944 5.264 11.495 1.00 97.19 201 CYS A N 1
ATOM 1532 C CA . CYS A 1 201 ? -7.668 4.065 12.287 1.00 97.19 201 CYS A CA 1
ATOM 1533 C C . CYS A 1 201 ? -8.769 3.775 13.323 1.00 97.19 201 CYS A C 1
ATOM 1535 O O . CYS A 1 201 ? -9.156 2.622 13.505 1.00 97.19 201 CYS A O 1
ATOM 1537 N N . LEU A 1 202 ? -9.299 4.804 13.991 1.00 97.50 202 LEU A N 1
ATOM 1538 C CA . LEU A 1 202 ? -10.379 4.651 14.969 1.00 97.50 202 LEU A CA 1
ATOM 1539 C C . LEU A 1 202 ? -11.717 4.281 14.314 1.00 97.50 202 LEU A C 1
ATOM 1541 O O . LEU A 1 202 ? -12.472 3.505 14.894 1.00 97.50 202 LEU A O 1
ATOM 1545 N N . VAL A 1 203 ? -12.017 4.782 13.114 1.00 97.19 203 VAL A N 1
ATOM 1546 C CA . VAL A 1 203 ? -13.211 4.346 12.369 1.00 97.19 203 VAL A CA 1
ATOM 1547 C C . VAL A 1 203 ? -13.103 2.868 12.005 1.00 97.19 203 VAL A C 1
ATOM 1549 O O . VAL A 1 203 ? -14.024 2.106 12.292 1.00 97.19 203 VAL A O 1
ATOM 1552 N N . LEU A 1 204 ? -11.965 2.438 11.458 1.00 97.69 204 LEU A N 1
ATOM 1553 C CA . LEU A 1 204 ? -11.726 1.027 11.139 1.00 97.69 204 LEU A CA 1
ATOM 1554 C C . LEU A 1 204 ? -11.821 0.146 12.394 1.00 97.69 204 LEU A C 1
ATOM 1556 O O . LEU A 1 204 ? -12.473 -0.893 12.370 1.00 97.69 204 LEU A O 1
ATOM 1560 N N . LEU A 1 205 ? -11.248 0.585 13.521 1.00 97.44 205 LEU A N 1
ATOM 1561 C CA . LEU A 1 205 ? -11.304 -0.169 14.777 1.00 97.44 205 LEU A CA 1
ATOM 1562 C C . LEU A 1 205 ? -12.740 -0.299 15.299 1.00 97.44 205 LEU A C 1
ATOM 1564 O O . LEU A 1 205 ? -13.113 -1.351 15.808 1.00 97.44 205 LEU A O 1
ATOM 1568 N N . GLY A 1 206 ? -13.568 0.737 15.121 1.00 97.25 206 GLY A N 1
ATOM 1569 C CA . GLY A 1 206 ? -14.999 0.674 15.416 1.00 97.25 206 GLY A CA 1
ATOM 1570 C C . GLY A 1 206 ? -15.743 -0.342 14.547 1.00 97.25 206 GLY A C 1
ATOM 1571 O O . GLY A 1 206 ? -16.606 -1.059 15.051 1.00 97.25 206 GLY A O 1
ATOM 1572 N N . TRP A 1 207 ? -15.386 -0.444 13.265 1.00 97.25 207 TRP A N 1
ATOM 1573 C CA . TRP A 1 207 ? -15.932 -1.452 12.352 1.00 97.25 207 TRP A CA 1
ATOM 1574 C C . TRP A 1 207 ? -15.468 -2.879 12.664 1.00 97.25 207 TRP A C 1
ATOM 1576 O O . TRP A 1 207 ? -16.223 -3.815 12.413 1.00 97.25 207 TRP A O 1
ATOM 1586 N N . ALA A 1 208 ? -14.285 -3.043 13.260 1.00 97.06 208 ALA A N 1
ATOM 1587 C CA . ALA A 1 208 ? -13.791 -4.331 13.740 1.00 97.06 208 ALA A CA 1
ATOM 1588 C C . ALA A 1 208 ? -14.498 -4.821 15.020 1.00 97.06 208 ALA A C 1
ATOM 1590 O O . ALA A 1 208 ? -14.464 -6.015 15.309 1.00 97.06 208 ALA A O 1
ATOM 1591 N N . GLN A 1 209 ? -15.159 -3.936 15.781 1.00 96.81 209 GLN A N 1
ATOM 1592 C CA . GLN A 1 209 ? -15.812 -4.341 17.027 1.00 96.81 209 GLN A CA 1
ATOM 1593 C C . GLN A 1 209 ? -17.068 -5.194 16.778 1.00 96.81 209 GLN A C 1
ATOM 1595 O O . GLN A 1 209 ? -17.921 -4.818 15.961 1.00 96.81 209 GLN A O 1
ATOM 1600 N N . PRO A 1 210 ? -17.249 -6.287 17.544 1.00 93.25 210 PRO A N 1
ATOM 1601 C CA . PRO A 1 210 ? -18.431 -7.137 17.437 1.00 93.25 210 PRO A CA 1
ATOM 1602 C C . PRO A 1 210 ? -19.680 -6.488 18.050 1.00 93.25 210 PRO A C 1
ATOM 1604 O O . PRO A 1 210 ? -20.797 -6.785 17.628 1.00 93.25 210 PRO A O 1
ATOM 1607 N N . ASP A 1 211 ? -19.515 -5.604 19.040 1.00 95.31 211 ASP A N 1
ATOM 1608 C CA . ASP A 1 211 ? -20.617 -4.972 19.759 1.00 95.31 211 ASP A CA 1
ATOM 1609 C C . ASP A 1 211 ? -20.791 -3.483 19.418 1.00 95.31 211 ASP A C 1
ATOM 1611 O O . ASP A 1 211 ? -19.844 -2.738 19.149 1.00 95.31 211 ASP A O 1
ATOM 1615 N N . GLN A 1 212 ? -22.046 -3.031 19.477 1.00 93.75 212 GLN A N 1
ATOM 1616 C CA . GLN A 1 212 ? -22.419 -1.654 19.155 1.00 93.75 212 GLN A CA 1
ATOM 1617 C C . GLN A 1 212 ? -21.763 -0.632 20.097 1.00 93.75 212 GLN A C 1
ATOM 1619 O O . GLN A 1 212 ? -21.376 0.450 19.657 1.00 93.75 212 GLN A O 1
ATOM 1624 N N . ALA A 1 213 ? -21.598 -0.960 21.383 1.00 95.44 213 ALA A N 1
ATOM 1625 C CA . ALA A 1 213 ? -21.015 -0.033 22.349 1.00 95.44 213 ALA A CA 1
ATOM 1626 C C . ALA A 1 213 ? -19.508 0.160 22.113 1.00 95.44 213 ALA A C 1
ATOM 1628 O O . ALA A 1 213 ? -18.988 1.263 22.282 1.00 95.44 213 ALA A O 1
ATOM 1629 N N . GLY A 1 214 ? -18.782 -0.891 21.728 1.00 94.25 214 GLY A N 1
ATOM 1630 C CA . GLY A 1 214 ? -17.399 -0.824 21.256 1.00 94.25 214 GLY A CA 1
ATOM 1631 C C . GLY A 1 214 ? -17.282 0.068 20.022 1.00 94.25 214 GLY A C 1
ATOM 1632 O O . GLY A 1 214 ? -16.520 1.039 20.029 1.00 94.25 214 GLY A O 1
ATOM 1633 N N . ARG A 1 215 ? -18.114 -0.184 19.005 1.00 95.00 215 ARG A N 1
ATOM 1634 C CA . ARG A 1 215 ? -18.158 0.625 17.778 1.00 95.00 215 ARG A CA 1
ATOM 1635 C C . ARG A 1 215 ? -18.376 2.111 18.063 1.00 95.00 215 ARG A C 1
ATOM 1637 O O . ARG A 1 215 ? -17.594 2.952 17.617 1.00 95.00 215 ARG A O 1
ATOM 1644 N N . GLU A 1 216 ? -19.394 2.449 18.852 1.00 95.88 216 GLU A N 1
ATOM 1645 C CA . GLU A 1 216 ? -19.727 3.840 19.187 1.00 95.88 216 GLU A CA 1
ATOM 1646 C C . GLU A 1 216 ? -18.629 4.551 19.986 1.00 95.88 216 GLU A C 1
ATOM 1648 O O . GLU A 1 216 ? -18.393 5.751 19.785 1.00 95.88 216 GLU A O 1
ATOM 1653 N N . ARG A 1 217 ? -17.922 3.824 20.862 1.00 96.75 217 ARG A N 1
ATOM 1654 C CA . ARG A 1 217 ? -16.761 4.353 21.592 1.00 96.75 217 ARG A CA 1
ATOM 1655 C C . ARG A 1 217 ? -15.667 4.796 20.625 1.00 96.75 217 ARG A C 1
ATOM 1657 O O . ARG A 1 217 ? -15.207 5.938 20.710 1.00 96.75 217 ARG A O 1
ATOM 1664 N N . HIS A 1 218 ? -15.301 3.945 19.670 1.00 96.75 218 HIS A N 1
ATOM 1665 C CA . HIS A 1 218 ? -14.271 4.274 18.684 1.00 96.75 218 HIS A CA 1
ATOM 1666 C C . HIS A 1 218 ? -14.710 5.372 17.715 1.00 96.75 218 HIS A C 1
ATOM 1668 O O . HIS A 1 218 ? -13.950 6.304 17.465 1.00 96.75 218 HIS A O 1
ATOM 1674 N N . PHE A 1 219 ? -15.960 5.352 17.259 1.00 95.81 219 PHE A N 1
ATOM 1675 C CA . PHE A 1 219 ? -16.534 6.409 16.419 1.00 95.81 219 PHE A CA 1
ATOM 1676 C C . PHE A 1 219 ? -16.559 7.774 17.119 1.00 95.81 219 PHE A C 1
ATOM 1678 O O . PHE A 1 219 ? -16.290 8.814 16.515 1.00 95.81 219 PHE A O 1
ATOM 1685 N N . THR A 1 220 ? -16.836 7.798 18.422 1.00 95.62 220 THR A N 1
ATOM 1686 C CA . THR A 1 220 ? -16.764 9.029 19.220 1.00 95.62 220 THR A CA 1
ATOM 1687 C C . THR A 1 220 ? -15.330 9.534 19.344 1.00 95.62 220 THR A C 1
ATOM 1689 O O . THR A 1 220 ? -15.087 10.727 19.150 1.00 95.62 220 THR A O 1
ATOM 1692 N N . ALA A 1 221 ? -14.372 8.635 19.580 1.00 94.94 221 ALA A N 1
ATOM 1693 C CA . ALA A 1 221 ? -12.954 8.980 19.589 1.00 94.94 221 ALA A CA 1
ATOM 1694 C C . ALA A 1 221 ? -12.472 9.493 18.216 1.00 94.94 221 ALA A C 1
ATOM 1696 O O . ALA A 1 221 ? -11.737 10.481 18.160 1.00 94.94 221 ALA A O 1
ATOM 1697 N N . ALA A 1 222 ? -12.938 8.891 17.117 1.00 94.31 222 ALA A N 1
ATOM 1698 C CA . ALA A 1 222 ? -12.624 9.316 15.755 1.00 94.31 222 ALA A CA 1
ATOM 1699 C C . ALA A 1 222 ? -13.098 10.752 15.493 1.00 94.31 222 ALA A C 1
ATOM 1701 O O . ALA A 1 222 ? -12.310 11.589 15.059 1.00 94.31 222 ALA A O 1
ATOM 1702 N N . ARG A 1 223 ? -14.346 11.089 15.852 1.00 92.81 223 ARG A N 1
ATOM 1703 C CA . ARG A 1 223 ? -14.874 12.464 15.727 1.00 92.81 223 ARG A CA 1
ATOM 1704 C C . ARG A 1 223 ? -14.041 13.484 16.505 1.00 92.81 223 ARG A C 1
ATOM 1706 O O . ARG A 1 223 ? -13.767 14.571 15.995 1.00 92.81 223 ARG A O 1
ATOM 1713 N N . ALA A 1 224 ? -13.595 13.130 17.711 1.00 91.75 224 ALA A N 1
ATOM 1714 C CA . ALA A 1 224 ? -12.705 13.985 18.491 1.00 91.75 224 ALA A CA 1
ATOM 1715 C C . ALA A 1 224 ? -11.344 14.182 17.797 1.00 91.75 224 ALA A C 1
ATOM 1717 O O . ALA A 1 224 ? -10.835 15.302 17.759 1.00 91.75 224 ALA A O 1
ATOM 1718 N N . ALA A 1 225 ? -10.775 13.128 17.203 1.00 89.75 225 ALA A N 1
ATOM 1719 C CA . ALA A 1 225 ? -9.529 13.212 16.439 1.00 89.75 225 ALA A CA 1
ATOM 1720 C C . ALA A 1 225 ? -9.673 14.077 15.170 1.00 89.75 225 ALA A C 1
ATOM 1722 O O . ALA A 1 225 ? -8.833 14.949 14.939 1.00 89.75 225 ALA A O 1
ATOM 1723 N N . VAL A 1 226 ? -10.773 13.941 14.416 1.00 87.81 226 VAL A N 1
ATOM 1724 C CA . VAL A 1 226 ? -11.087 14.806 13.257 1.00 87.81 226 VAL A CA 1
ATOM 1725 C C . VAL A 1 226 ? -11.182 16.276 13.667 1.00 87.81 226 VAL A C 1
ATOM 1727 O O . VAL A 1 226 ? -10.671 17.154 12.970 1.00 87.81 226 VAL A O 1
ATOM 1730 N N . SER A 1 227 ? -11.807 16.565 14.813 1.00 87.75 227 SER A N 1
ATOM 1731 C CA . SER A 1 227 ? -11.897 17.936 15.325 1.00 87.75 227 SER A CA 1
ATOM 1732 C C . SER A 1 227 ? -10.522 18.535 15.633 1.00 87.75 227 SER A C 1
ATOM 1734 O O . SER A 1 227 ? -10.344 19.739 15.462 1.00 87.75 227 SER A O 1
ATOM 1736 N N . VAL A 1 228 ? -9.560 17.720 16.078 1.00 85.56 228 VAL A N 1
ATOM 1737 C CA . VAL A 1 228 ? -8.175 18.150 16.337 1.00 85.56 228 VAL A CA 1
ATOM 1738 C C . VAL A 1 228 ? -7.404 18.365 15.033 1.00 85.56 228 VAL A C 1
ATOM 1740 O O . VAL A 1 228 ? -6.636 19.318 14.940 1.00 85.56 228 VAL A O 1
ATOM 1743 N N . ALA A 1 229 ? -7.616 17.513 14.026 1.00 84.19 229 ALA A N 1
ATOM 1744 C CA . ALA A 1 229 ? -6.990 17.640 12.708 1.00 84.19 229 ALA A CA 1
ATOM 1745 C C . ALA A 1 229 ? -7.423 18.928 11.975 1.00 84.19 229 ALA A C 1
ATOM 1747 O O . ALA A 1 229 ? -6.651 19.529 11.227 1.00 84.19 229 ALA A O 1
ATOM 1748 N N . GLY A 1 230 ? -8.656 19.379 12.221 1.00 81.38 230 GLY A N 1
ATOM 1749 C CA . GLY A 1 230 ? -9.214 20.584 11.617 1.00 81.38 230 GLY A CA 1
ATOM 1750 C C . GLY A 1 230 ? -9.579 20.416 10.130 1.00 81.38 230 GLY A C 1
ATOM 1751 O O . GLY A 1 230 ? -9.450 19.335 9.557 1.00 81.38 230 GLY A O 1
ATOM 1752 N N . PRO A 1 231 ? -10.092 21.479 9.483 1.00 70.69 231 PRO A N 1
ATOM 1753 C CA . PRO A 1 231 ? -10.532 21.441 8.086 1.00 70.69 231 PRO A CA 1
ATOM 1754 C C . PRO A 1 231 ? -9.403 21.251 7.073 1.00 70.69 231 PRO A C 1
ATOM 1756 O O . PRO A 1 231 ? -9.622 20.614 6.048 1.00 70.69 231 PRO A O 1
ATOM 1759 N N . ALA A 1 232 ? -8.206 21.759 7.364 1.00 60.22 232 ALA A N 1
ATOM 1760 C CA . ALA A 1 232 ? -7.067 21.693 6.450 1.00 60.22 232 ALA A CA 1
ATOM 1761 C C . ALA A 1 232 ? -6.523 20.266 6.258 1.00 60.22 232 ALA A C 1
ATOM 1763 O O . ALA A 1 232 ? -5.935 19.974 5.227 1.00 60.22 232 ALA A O 1
ATOM 1764 N N . ALA A 1 233 ? -6.746 19.360 7.215 1.00 60.00 233 ALA A N 1
ATOM 1765 C CA . ALA A 1 233 ? -6.355 17.957 7.078 1.00 60.00 233 ALA A CA 1
ATOM 1766 C C . ALA A 1 233 ? -7.340 17.126 6.232 1.00 60.00 233 ALA A C 1
ATOM 1768 O O . ALA A 1 233 ? -7.039 15.987 5.899 1.00 60.00 233 ALA A O 1
ATOM 1769 N N . ARG A 1 234 ? -8.515 17.678 5.885 1.00 57.41 234 ARG A N 1
ATOM 1770 C CA . ARG A 1 234 ? -9.549 16.985 5.092 1.00 57.41 234 ARG A CA 1
ATOM 1771 C C . ARG A 1 234 ? -9.376 17.150 3.583 1.00 57.41 234 ARG A C 1
ATOM 1773 O O . ARG A 1 234 ? -10.104 16.538 2.810 1.00 57.41 234 ARG A O 1
ATOM 1780 N N . THR A 1 235 ? -8.447 17.992 3.141 1.00 54.41 235 THR A N 1
ATOM 1781 C CA . THR A 1 235 ? -8.193 18.203 1.715 1.00 54.41 235 THR A CA 1
ATOM 1782 C C . THR A 1 235 ? -7.203 17.157 1.213 1.00 54.41 235 THR A C 1
ATOM 1784 O O . THR A 1 235 ? -5.996 17.352 1.326 1.00 54.41 235 THR A O 1
ATOM 1787 N N . GLY A 1 236 ? -7.717 16.049 0.669 1.00 60.94 236 GLY A N 1
ATOM 1788 C CA . GLY A 1 236 ? -6.934 15.085 -0.118 1.00 60.94 236 GLY A CA 1
ATOM 1789 C C . GLY A 1 236 ? -6.728 13.693 0.487 1.00 60.94 236 GLY A C 1
ATOM 1790 O O . GLY A 1 236 ? -6.151 12.855 -0.194 1.00 60.94 236 GLY A O 1
ATOM 1791 N N . GLY A 1 237 ? -7.198 13.435 1.712 1.00 69.31 237 GLY A N 1
ATOM 1792 C CA . GLY A 1 237 ? -7.178 12.107 2.345 1.00 69.31 237 GLY A CA 1
ATOM 1793 C C . GLY A 1 237 ? -8.567 11.454 2.426 1.00 69.31 237 GLY A C 1
ATOM 1794 O O . GLY A 1 237 ? -9.567 12.124 2.143 1.00 69.31 237 GLY A O 1
ATOM 1795 N N . PRO A 1 238 ? -8.649 10.169 2.817 1.00 78.19 238 PRO A N 1
ATOM 1796 C CA . PRO A 1 238 ? -9.922 9.478 3.015 1.00 78.19 238 PRO A CA 1
ATOM 1797 C C . PRO A 1 238 ? -10.783 10.183 4.075 1.00 78.19 238 PRO A C 1
ATOM 1799 O O . PRO A 1 238 ? -10.265 10.690 5.070 1.00 78.19 238 PRO A O 1
ATOM 1802 N N . ASP A 1 239 ? -12.105 10.235 3.863 1.00 83.56 239 ASP A N 1
ATOM 1803 C CA . ASP A 1 239 ? -13.041 10.903 4.778 1.00 83.56 239 ASP A CA 1
ATOM 1804 C C . ASP A 1 239 ? -13.557 9.923 5.852 1.00 83.56 239 ASP A C 1
ATOM 1806 O O . ASP A 1 239 ? -14.477 9.137 5.585 1.00 83.56 239 ASP A O 1
ATOM 1810 N N . PRO A 1 240 ? -13.022 9.971 7.091 1.00 83.00 240 PRO A N 1
ATOM 1811 C CA . PRO A 1 240 ? -13.469 9.090 8.164 1.00 83.00 240 PRO A CA 1
ATOM 1812 C C . PRO A 1 240 ? -14.942 9.311 8.526 1.00 83.00 240 PRO A C 1
ATOM 1814 O O . PRO A 1 240 ? -15.603 8.372 8.964 1.00 83.00 240 PRO A O 1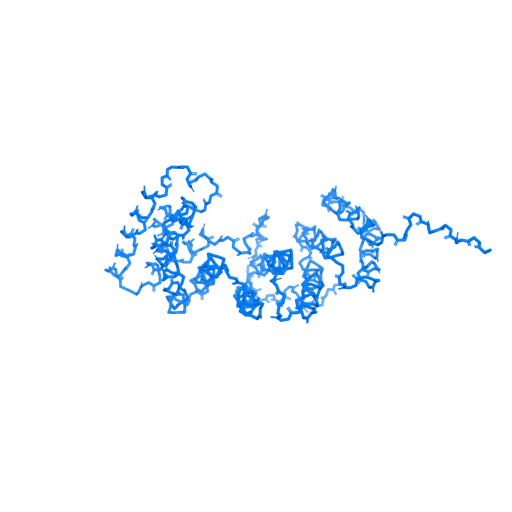
ATOM 1817 N N . VAL A 1 241 ? -15.491 10.517 8.337 1.00 85.50 241 VAL A N 1
ATOM 1818 C CA . VAL A 1 241 ? -16.890 10.809 8.683 1.00 85.50 241 VAL A CA 1
ATOM 1819 C C . VAL A 1 241 ? -17.835 10.131 7.700 1.00 85.50 241 VAL A C 1
ATOM 1821 O O . VAL A 1 241 ? -18.824 9.536 8.128 1.00 85.50 241 VAL A O 1
ATOM 1824 N N . ALA A 1 242 ? -17.515 10.158 6.405 1.00 85.56 242 ALA A N 1
ATOM 1825 C CA . ALA A 1 242 ? -18.279 9.426 5.399 1.00 85.56 242 ALA A CA 1
ATOM 1826 C C . ALA A 1 242 ? -18.270 7.915 5.690 1.00 85.56 242 ALA A C 1
ATOM 1828 O O . ALA A 1 242 ? -19.329 7.289 5.734 1.00 85.56 242 ALA A O 1
ATOM 1829 N N . ALA A 1 243 ? -17.102 7.339 5.989 1.00 83.75 243 ALA A N 1
ATOM 1830 C CA . ALA A 1 243 ? -16.968 5.910 6.279 1.00 83.75 243 ALA A CA 1
ATOM 1831 C C . ALA A 1 243 ? -17.704 5.448 7.555 1.00 83.75 243 ALA A C 1
ATOM 1833 O O . ALA A 1 243 ? -18.107 4.290 7.652 1.00 83.75 243 ALA A O 1
ATOM 1834 N N . MET A 1 244 ? -17.944 6.336 8.526 1.00 88.44 244 MET A N 1
ATOM 1835 C CA . MET A 1 244 ? -18.796 6.034 9.689 1.00 88.44 244 MET A CA 1
ATOM 1836 C C . MET A 1 244 ? -20.278 5.848 9.324 1.00 88.44 244 MET A C 1
ATOM 1838 O O . MET A 1 244 ? -21.029 5.286 10.118 1.00 88.44 244 MET A O 1
ATOM 1842 N N . THR A 1 245 ? -20.704 6.344 8.159 1.00 87.44 245 THR A N 1
ATOM 1843 C CA . THR A 1 245 ? -22.085 6.226 7.657 1.00 87.44 245 THR A CA 1
ATOM 1844 C C . THR A 1 245 ? -22.275 5.070 6.677 1.00 87.44 245 THR A C 1
ATOM 1846 O O . THR A 1 245 ? -23.392 4.844 6.216 1.00 87.44 245 THR A O 1
ATOM 1849 N N . ALA A 1 246 ? -21.202 4.334 6.367 1.00 87.00 246 ALA A N 1
ATOM 1850 C CA . ALA A 1 246 ? -21.271 3.145 5.532 1.00 87.00 246 ALA A CA 1
ATOM 1851 C C . ALA A 1 246 ? -22.216 2.089 6.131 1.00 87.00 246 ALA A C 1
ATOM 1853 O O . ALA A 1 246 ? -22.437 2.027 7.342 1.00 87.00 246 ALA A O 1
ATOM 1854 N N . THR A 1 247 ? -22.776 1.250 5.264 1.00 87.75 247 THR A N 1
ATOM 1855 C CA . THR A 1 247 ? -23.735 0.205 5.646 1.00 87.75 247 THR A CA 1
ATOM 1856 C C . THR A 1 247 ? -23.072 -1.059 6.176 1.00 87.75 247 THR A C 1
ATOM 1858 O O . THR A 1 247 ? -23.710 -1.820 6.902 1.00 87.75 247 THR A O 1
ATOM 1861 N N . ASP A 1 248 ? -21.808 -1.289 5.826 1.00 90.62 248 ASP A N 1
ATOM 1862 C CA . ASP A 1 248 ? -21.059 -2.487 6.184 1.00 90.62 248 ASP A CA 1
ATOM 1863 C C . ASP A 1 248 ? -19.551 -2.183 6.335 1.00 90.62 248 ASP A C 1
ATOM 1865 O O . ASP A 1 248 ? -19.052 -1.194 5.779 1.00 90.62 248 ASP A O 1
ATOM 1869 N N . PRO A 1 249 ? -18.817 -3.008 7.108 1.00 89.00 249 PRO A N 1
ATOM 1870 C CA . PRO A 1 249 ? -17.398 -2.790 7.387 1.00 89.00 249 PRO A CA 1
ATOM 1871 C C . PRO A 1 249 ? -16.503 -2.918 6.150 1.00 89.00 249 PRO A C 1
ATOM 1873 O O . PRO A 1 249 ? -15.470 -2.257 6.086 1.00 89.00 249 PRO A O 1
ATOM 1876 N N . THR A 1 250 ? -16.882 -3.740 5.170 1.00 90.81 250 THR A N 1
ATOM 1877 C CA . THR A 1 250 ? -16.092 -3.974 3.955 1.00 90.81 250 THR A CA 1
ATOM 1878 C C . THR A 1 250 ? -16.086 -2.730 3.071 1.00 90.81 250 THR A C 1
ATOM 1880 O O . THR A 1 250 ? -15.022 -2.278 2.652 1.00 90.81 250 THR A O 1
ATOM 1883 N N . ALA A 1 251 ? -17.251 -2.119 2.850 1.00 88.06 251 ALA A N 1
ATOM 1884 C CA . ALA A 1 251 ? -17.382 -0.862 2.124 1.00 88.06 251 ALA A CA 1
ATOM 1885 C C . ALA A 1 251 ? -16.646 0.278 2.839 1.00 88.06 251 ALA A C 1
ATOM 1887 O O . ALA A 1 251 ? -15.920 1.038 2.200 1.00 88.06 251 ALA A O 1
ATOM 1888 N N . ALA A 1 252 ? -16.779 0.369 4.168 1.00 87.94 252 ALA A N 1
ATOM 1889 C CA . ALA A 1 252 ? -16.057 1.363 4.957 1.00 87.94 252 ALA A CA 1
ATOM 1890 C C . ALA A 1 252 ? -14.535 1.204 4.834 1.00 87.94 252 ALA A C 1
ATOM 1892 O O . ALA A 1 252 ? -13.827 2.192 4.652 1.00 87.94 252 ALA A O 1
ATOM 1893 N N . ALA A 1 253 ? -14.034 -0.030 4.912 1.00 90.00 253 ALA A N 1
ATOM 1894 C CA . ALA A 1 253 ? -12.614 -0.318 4.790 1.00 90.00 253 ALA A CA 1
ATOM 1895 C C . ALA A 1 253 ? -12.083 0.015 3.392 1.00 90.00 253 ALA A C 1
ATOM 1897 O O . ALA A 1 253 ? -11.094 0.733 3.287 1.00 90.00 253 ALA A O 1
ATOM 1898 N N . ALA A 1 254 ? -12.789 -0.384 2.333 1.00 87.25 254 ALA A N 1
ATOM 1899 C CA . ALA A 1 254 ? -12.413 -0.056 0.959 1.00 87.25 254 ALA A CA 1
ATOM 1900 C C . ALA A 1 254 ? -12.409 1.462 0.681 1.00 87.25 254 ALA A C 1
ATOM 1902 O O . ALA A 1 254 ? -11.584 1.942 -0.091 1.00 87.25 254 ALA A O 1
ATOM 1903 N N . MET A 1 255 ? -13.302 2.233 1.318 1.00 86.75 255 MET A N 1
ATOM 1904 C CA . MET A 1 255 ? -13.314 3.702 1.223 1.00 86.75 255 MET A CA 1
ATOM 1905 C C . MET A 1 255 ? -12.115 4.365 1.909 1.00 86.75 255 MET A C 1
ATOM 1907 O O . MET A 1 255 ? -11.733 5.475 1.537 1.00 86.75 255 MET A O 1
ATOM 1911 N N . LEU A 1 256 ? -11.584 3.730 2.954 1.00 89.69 256 LEU A N 1
ATOM 1912 C CA . LEU A 1 256 ? -10.520 4.274 3.796 1.00 89.69 256 LEU A CA 1
ATOM 1913 C C . LEU A 1 256 ? -9.134 3.724 3.444 1.00 89.69 256 LEU A C 1
ATOM 1915 O O . LEU A 1 256 ? -8.141 4.314 3.863 1.00 89.69 256 LEU A O 1
ATOM 1919 N N . ALA A 1 257 ? -9.068 2.618 2.703 1.00 89.38 257 ALA A N 1
ATOM 1920 C CA . ALA A 1 257 ? -7.827 2.018 2.250 1.00 89.38 257 ALA A CA 1
ATOM 1921 C C . ALA A 1 257 ? -7.136 2.908 1.211 1.00 89.38 257 ALA A C 1
ATOM 1923 O O . ALA A 1 257 ? -7.719 3.325 0.205 1.00 89.38 257 ALA A O 1
ATOM 1924 N N . GLU A 1 258 ? -5.853 3.156 1.436 1.00 91.44 258 GLU A N 1
ATOM 1925 C CA . GLU A 1 258 ? -5.000 3.887 0.501 1.00 91.44 258 GLU A CA 1
ATOM 1926 C C . GLU A 1 258 ? -4.061 2.931 -0.233 1.00 91.44 258 GLU A C 1
ATOM 1928 O O . GLU A 1 258 ? -3.758 3.118 -1.413 1.00 91.44 258 GLU A O 1
ATOM 1933 N N . PHE A 1 259 ? -3.593 1.885 0.448 1.00 92.31 259 PHE A N 1
ATOM 1934 C CA . PHE A 1 259 ? -2.618 0.959 -0.089 1.00 92.31 259 PHE A CA 1
ATOM 1935 C C . PHE A 1 259 ? -3.248 -0.029 -1.068 1.00 92.31 259 PHE A C 1
ATOM 1937 O O . PHE A 1 259 ? -4.229 -0.724 -0.785 1.00 92.31 259 PHE A O 1
ATOM 1944 N N . GLY A 1 260 ? -2.645 -0.111 -2.252 1.00 89.88 260 GLY A N 1
ATOM 1945 C CA . GLY A 1 260 ? -3.161 -0.935 -3.327 1.00 89.88 260 GLY A CA 1
ATOM 1946 C C . GLY A 1 260 ? -4.381 -0.332 -4.025 1.00 89.88 260 GLY A C 1
ATOM 1947 O O . GLY A 1 260 ? -4.893 -0.960 -4.939 1.00 89.88 260 GLY A O 1
ATOM 1948 N N . THR A 1 261 ? -4.887 0.848 -3.660 1.00 87.38 261 THR A N 1
ATOM 1949 C CA . THR A 1 261 ? -6.112 1.371 -4.287 1.00 87.38 261 THR A CA 1
ATOM 1950 C C . THR A 1 261 ? -5.872 1.649 -5.779 1.00 87.38 261 THR A C 1
ATOM 1952 O O . THR A 1 261 ? -5.003 2.457 -6.124 1.00 87.38 261 THR A O 1
ATOM 1955 N N . PRO A 1 262 ? -6.564 0.951 -6.703 1.00 78.69 262 PRO A N 1
ATOM 1956 C CA . PRO A 1 262 ? -6.268 1.060 -8.124 1.00 78.69 262 PRO A CA 1
ATOM 1957 C C . PRO A 1 262 ? -6.635 2.451 -8.650 1.00 78.69 262 PRO A C 1
ATOM 1959 O O . PRO A 1 262 ? -7.729 2.958 -8.424 1.00 78.69 262 P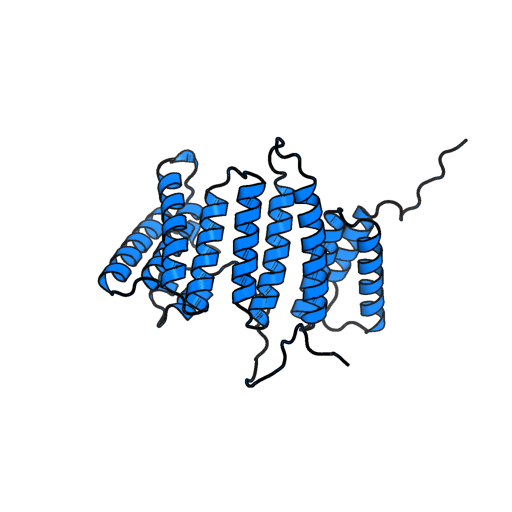RO A O 1
ATOM 1962 N N . ALA A 1 263 ? -5.716 3.058 -9.405 1.00 72.25 263 ALA A N 1
ATOM 1963 C CA . ALA A 1 263 ? -5.923 4.358 -10.050 1.00 72.25 263 ALA A CA 1
ATOM 1964 C C . ALA A 1 263 ? -6.736 4.267 -11.360 1.00 72.25 263 ALA A C 1
ATOM 1966 O O . ALA A 1 263 ? -6.966 5.273 -12.028 1.00 72.25 263 ALA A O 1
ATOM 1967 N N . TRP A 1 264 ? -7.138 3.059 -11.758 1.00 72.25 264 TRP A N 1
ATOM 1968 C CA . TRP A 1 264 ? -7.985 2.779 -12.916 1.00 72.25 264 TRP A CA 1
ATOM 1969 C C . TRP A 1 264 ? -9.243 2.047 -12.450 1.00 72.25 264 TRP A C 1
ATOM 1971 O O . TRP A 1 264 ? -9.196 1.342 -11.438 1.00 72.25 264 TRP A O 1
ATOM 1981 N N . PRO A 1 265 ? -10.371 2.191 -13.168 1.00 56.94 265 PRO A N 1
ATOM 1982 C CA . PRO A 1 265 ? -11.572 1.436 -12.848 1.00 56.94 265 PRO A CA 1
ATOM 1983 C C . PRO A 1 265 ? -11.248 -0.060 -12.848 1.00 56.94 265 PRO A C 1
ATOM 1985 O O . PRO A 1 265 ? -10.644 -0.569 -13.796 1.00 56.94 265 PRO A O 1
ATOM 1988 N N . ALA A 1 266 ? -11.638 -0.756 -11.777 1.00 55.00 266 ALA A N 1
ATOM 1989 C CA . ALA A 1 266 ? -11.544 -2.207 -11.734 1.00 55.00 266 ALA A CA 1
ATOM 1990 C C . ALA A 1 266 ? -12.285 -2.776 -12.957 1.00 55.00 266 ALA A C 1
ATOM 1992 O O . ALA A 1 266 ? -13.374 -2.286 -13.286 1.00 55.00 266 ALA A O 1
ATOM 1993 N N . PRO A 1 267 ? -11.724 -3.771 -13.667 1.00 48.81 267 PRO A N 1
ATOM 1994 C CA . PRO A 1 267 ? -12.477 -4.429 -14.721 1.00 48.81 267 PRO A CA 1
ATOM 1995 C C . PRO A 1 267 ? -13.779 -4.965 -14.125 1.00 48.81 267 PRO A C 1
ATOM 1997 O O . PRO A 1 267 ? -13.794 -5.484 -13.009 1.00 48.81 267 PRO A O 1
ATOM 2000 N N . VAL A 1 268 ? -14.882 -4.853 -14.865 1.00 45.34 268 VAL A N 1
ATOM 2001 C CA . VAL A 1 268 ? -16.134 -5.506 -14.476 1.00 45.34 268 VAL A CA 1
ATOM 2002 C C . VAL A 1 268 ? -15.891 -7.011 -14.557 1.00 45.34 268 VAL A C 1
ATOM 2004 O O . VAL A 1 268 ? -15.960 -7.606 -15.633 1.00 45.34 268 VAL A O 1
ATOM 2007 N N . ILE A 1 269 ? -15.551 -7.632 -13.428 1.00 47.75 269 ILE A N 1
ATOM 2008 C CA . ILE A 1 269 ? -15.423 -9.084 -13.328 1.00 47.75 269 ILE A CA 1
ATOM 2009 C C . ILE A 1 269 ? -16.849 -9.645 -13.314 1.00 47.75 269 ILE A C 1
ATOM 2011 O O . ILE A 1 269 ? -17.458 -9.841 -12.266 1.00 47.75 269 ILE A O 1
ATOM 2015 N N . THR A 1 270 ? -17.422 -9.868 -14.498 1.00 37.69 270 THR A N 1
ATOM 2016 C CA . THR A 1 270 ? -18.644 -10.669 -14.633 1.00 37.69 270 THR A CA 1
ATOM 2017 C C . THR A 1 270 ? -18.310 -12.094 -14.202 1.00 37.69 270 THR A C 1
ATOM 2019 O O . THR A 1 270 ? -17.407 -12.713 -14.765 1.00 37.69 270 THR A O 1
ATOM 2022 N N . GLY A 1 271 ? -18.973 -12.557 -13.146 1.00 37.56 271 GLY A N 1
ATOM 2023 C CA . GLY A 1 271 ? -18.518 -13.665 -12.319 1.00 37.56 271 GLY A CA 1
ATOM 2024 C C . GLY A 1 271 ? -18.416 -15.053 -12.960 1.00 37.56 271 GLY A C 1
ATOM 2025 O O . GLY A 1 271 ? -18.804 -15.311 -14.097 1.00 37.56 271 GLY A O 1
ATOM 2026 N N . THR A 1 272 ? -17.969 -15.953 -12.082 1.00 43.53 272 THR A N 1
ATOM 2027 C CA . THR A 1 272 ? -17.839 -17.419 -12.157 1.00 43.53 272 THR A CA 1
ATOM 2028 C C . THR A 1 272 ? -16.511 -17.969 -12.699 1.00 43.53 272 THR A C 1
ATOM 2030 O O . THR A 1 272 ? -16.246 -18.010 -13.894 1.00 43.53 272 THR A O 1
ATOM 2033 N N . GLY A 1 273 ?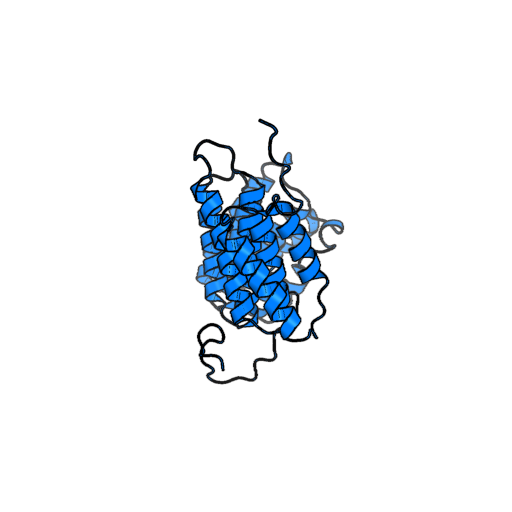 -15.682 -18.446 -11.759 1.00 44.88 273 GLY A N 1
ATOM 2034 C CA . GLY A 1 273 ? -14.809 -19.611 -11.943 1.00 44.88 273 GLY A CA 1
ATOM 2035 C C . GLY A 1 273 ? -13.698 -19.516 -12.988 1.00 44.88 273 GLY A C 1
ATOM 2036 O O . GLY A 1 273 ? -13.435 -20.510 -13.662 1.00 44.88 273 GLY A O 1
ATOM 2037 N N . ARG A 1 274 ? -13.040 -18.363 -13.145 1.00 42.69 274 ARG A N 1
ATOM 2038 C CA . ARG A 1 274 ? -11.888 -18.247 -14.051 1.00 42.69 274 ARG A CA 1
ATOM 2039 C C . ARG A 1 274 ? -10.595 -18.648 -13.319 1.00 42.69 274 ARG A C 1
ATOM 2041 O O . ARG A 1 274 ? -10.437 -18.234 -12.171 1.00 42.69 274 ARG A O 1
ATOM 2048 N N . PRO A 1 275 ? -9.684 -19.429 -13.941 1.00 45.22 275 PRO A N 1
ATOM 2049 C CA . PRO A 1 275 ? -8.341 -19.632 -13.400 1.00 45.22 275 PRO A CA 1
ATOM 2050 C C . PRO A 1 275 ? -7.701 -18.277 -13.113 1.00 45.22 275 PRO A C 1
ATOM 2052 O O . PRO A 1 275 ? -7.992 -17.305 -13.819 1.00 45.22 275 PRO A O 1
ATOM 2055 N N . ASP A 1 276 ? -6.872 -18.233 -12.072 1.00 55.75 276 ASP A N 1
ATOM 2056 C CA . ASP A 1 276 ? -6.236 -17.006 -11.617 1.00 55.75 276 ASP A CA 1
ATOM 2057 C C . ASP A 1 276 ? -5.625 -16.266 -12.831 1.00 55.75 276 ASP A C 1
ATOM 2059 O O . ASP A 1 276 ? -4.847 -16.846 -13.601 1.00 55.75 276 ASP A O 1
ATOM 2063 N N . PRO A 1 277 ? -6.051 -15.014 -13.091 1.00 57.19 277 PRO A N 1
ATOM 2064 C CA . PRO A 1 277 ? -5.660 -14.273 -14.287 1.00 57.19 277 PRO A CA 1
ATOM 2065 C C . PRO A 1 277 ? -4.146 -14.033 -14.370 1.00 57.19 277 PRO A C 1
ATOM 2067 O O . PRO A 1 277 ? -3.651 -13.650 -15.433 1.00 57.19 277 PRO A O 1
ATOM 2070 N N . LEU A 1 278 ? -3.407 -14.278 -13.282 1.00 59.12 278 LEU A N 1
ATOM 2071 C CA . LEU A 1 278 ? -1.950 -14.232 -13.234 1.00 59.12 278 LEU A CA 1
ATOM 2072 C C . LEU A 1 278 ? -1.288 -15.572 -13.613 1.00 59.12 278 LEU A C 1
ATOM 2074 O O . LEU A 1 278 ? -0.145 -15.563 -14.073 1.00 59.12 278 LEU A O 1
ATOM 2078 N N . THR A 1 279 ? -1.998 -16.703 -13.504 1.00 51.94 279 THR A N 1
ATOM 2079 C CA . THR A 1 279 ? -1.475 -18.067 -13.739 1.00 51.94 279 THR A CA 1
ATOM 2080 C C . THR A 1 279 ? -2.076 -18.792 -14.948 1.00 51.94 279 THR A C 1
ATOM 2082 O O . THR A 1 279 ? -1.522 -19.804 -15.386 1.00 51.94 279 THR A O 1
ATOM 2085 N N . ALA A 1 280 ? -3.152 -18.286 -15.558 1.00 43.75 280 ALA A N 1
ATOM 2086 C CA . ALA A 1 280 ? -3.721 -18.894 -16.762 1.00 43.75 280 ALA A CA 1
ATOM 2087 C C . ALA A 1 280 ? -2.714 -18.898 -17.943 1.00 43.75 280 ALA A C 1
ATOM 2089 O O . ALA A 1 280 ? -2.052 -17.879 -18.198 1.00 43.75 280 ALA A O 1
ATOM 2090 N N . PRO A 1 281 ? -2.586 -20.009 -18.702 1.00 35.28 281 PRO A N 1
ATOM 2091 C CA . PRO A 1 281 ? -1.805 -20.021 -19.935 1.00 35.28 281 PRO A CA 1
ATOM 2092 C C . PRO A 1 281 ? -2.439 -19.031 -20.922 1.00 35.28 281 PRO A C 1
ATOM 2094 O O . PRO A 1 281 ? -3.616 -19.146 -21.258 1.00 35.28 281 PRO A O 1
ATOM 2097 N N . GLY A 1 282 ? -1.677 -18.010 -21.321 1.00 37.56 282 GLY A N 1
ATOM 2098 C CA . GLY A 1 282 ? -2.095 -17.085 -22.372 1.00 37.56 282 GLY A CA 1
ATOM 2099 C C . GLY A 1 282 ? -2.005 -17.745 -23.754 1.00 37.56 282 GLY A C 1
ATOM 2100 O O . GLY A 1 282 ? -1.338 -18.776 -23.872 1.00 37.56 282 GLY A O 1
ATOM 2101 N N . PRO A 1 283 ? -2.671 -17.179 -24.776 1.00 37.69 283 PRO A N 1
ATOM 2102 C CA . PRO A 1 283 ? -2.414 -17.538 -26.167 1.00 37.69 283 PRO A CA 1
ATOM 2103 C C . PRO A 1 283 ? -0.972 -17.215 -26.583 1.00 37.69 283 PRO A C 1
ATOM 2105 O O . PRO A 1 283 ? -0.384 -16.256 -26.025 1.00 37.69 283 PRO A O 1
#

Radius of gyration: 21.27 Å; chains: 1; bounding box: 70×42×56 Å

Sequence (283 aa):
MSPAAEGPWDDVAVLAASLAQQWAATPAEVPAERMRRLRDLTEHLADRAPTSPEVAGLLHAACDFYARAGQHRLAHGMGLRALAVWRARADTAPSTATPIPATVAGYRDALHALARLHRAVGVLHEVADALEEFLELLQLLQVPDELLRAWALRELGAVMLEVGRPDAADHHLTRAAQLYRDLRGHRLRFSAAAAAEHAVCLVLLGWAQPDQAGRERHFTAARAAVSVAGPAARTGGPDPVAAMTATDPTAAAAMLAEFGTPAWPAPVITGTGRPDPLTAPGP

Foldseek 3Di:
DDPPPDDPPNPLLVVLQVLLVVLQPDDLDDDVVVVVVSVVVLVVSCVVCLQDLSNLSSLQSNLLSCVQNVVLLSSLVSLVSSLSNLVVVLVPDPLPDQPDVSSLVSNQSSLLSNLLSCVLLPNLVSNLVSLVVSLVSCVSSVHPDLLVQLLSLLLSLLSCLLVVNLVSSLVSLVSSLVSLVVLVVVVVRCALLSLLSSLLSLCSNLLSDPDNVSNVVSNVVSVVSNVVSPPVNVPPAQDSVVLNPDPHSNVSSLSRRDRSNHPHPRPPCPDDDDDRSNPDDDD

Organism: Saccharothrix syringae (NCBI:txid103733)